Protein AF-A0A7K8WB66-F1 (afdb_monomer_lite)

pLDDT: mean 75.78, std 20.17, range [26.55, 97.12]

Secondary structure (DSSP, 8-state):
---HHHHHHHHHHHHH-TTT--S---S-----S--THHHHHHHHHHHHHHHSTT----------------TT-HHHHHTSPP--TTS---S---------S----PBPGGG--SHHHHHHHTTTB---SSGGGGTT-HHHHHHHHH---HHHHHHHHHHHHHHHHHHTTTT-SSHHHHHHHHHHHHHHHHHHHHHTS--HHHHHHHHHHGGG--S-TTHHHHHHHHTTPPP--HHHHIIIIIHHHHHHHHHS-HHHHHHHHHHHHHHHHHHHHHHHHHT-S----

Organism: NCBI:txid265632

Structure (mmCIF, N/CA/C/O backbone):
data_AF-A0A7K8WB66-F1
#
_entry.id   AF-A0A7K8WB66-F1
#
loop_
_atom_site.group_PDB
_atom_site.id
_atom_site.type_symbol
_atom_site.label_atom_id
_atom_site.label_alt_id
_atom_site.label_comp_id
_atom_site.label_asym_id
_atom_site.label_entity_id
_atom_site.label_seq_id
_atom_site.pdbx_PDB_ins_code
_atom_site.Cartn_x
_atom_site.Cartn_y
_atom_site.Cartn_z
_atom_site.occupancy
_atom_site.B_iso_or_equiv
_atom_site.auth_seq_id
_atom_site.auth_comp_id
_atom_site.auth_asym_id
_atom_site.auth_atom_id
_atom_site.pdbx_PDB_model_num
ATOM 1 N N . GLY A 1 1 ? -33.539 -6.730 -13.577 1.00 57.38 1 GLY A N 1
ATOM 2 C CA . GLY A 1 1 ? -32.195 -6.120 -13.655 1.00 57.38 1 GLY A CA 1
ATOM 3 C C . GLY A 1 1 ? -31.727 -5.761 -12.259 1.00 57.38 1 GLY A C 1
ATOM 4 O O . GLY A 1 1 ? -32.574 -5.415 -11.445 1.00 57.38 1 GLY A O 1
ATOM 5 N N . MET A 1 2 ? -30.429 -5.883 -11.958 1.00 63.56 2 MET A N 1
ATOM 6 C CA . MET A 1 2 ? -29.878 -5.511 -10.644 1.00 63.56 2 MET A CA 1
ATOM 7 C C . MET A 1 2 ? -30.143 -4.027 -10.341 1.00 63.56 2 MET A C 1
ATOM 9 O O . MET A 1 2 ? -29.882 -3.166 -11.179 1.00 63.56 2 MET A O 1
ATOM 13 N N . GLN A 1 3 ? -30.669 -3.731 -9.151 1.00 81.94 3 GLN A N 1
ATOM 14 C CA . GLN A 1 3 ? -30.944 -2.362 -8.716 1.00 81.94 3 GLN A CA 1
ATOM 15 C C . GLN A 1 3 ? -29.637 -1.658 -8.320 1.00 81.94 3 GLN A C 1
ATOM 17 O O . GLN A 1 3 ? -28.904 -2.137 -7.456 1.00 81.94 3 GLN A O 1
ATOM 22 N N . SER A 1 4 ? -29.352 -0.502 -8.923 1.00 77.88 4 SER A N 1
ATOM 23 C CA . SER A 1 4 ? -28.106 0.256 -8.715 1.00 77.88 4 SER A CA 1
ATOM 24 C C . SER A 1 4 ? -27.889 0.699 -7.263 1.00 77.88 4 SER A C 1
ATOM 26 O O . SER A 1 4 ? -26.775 0.633 -6.756 1.00 77.88 4 SER A O 1
ATOM 28 N N . HIS A 1 5 ? -28.954 1.100 -6.567 1.00 80.12 5 HIS A N 1
ATOM 29 C CA . HIS A 1 5 ? -28.889 1.496 -5.156 1.00 80.12 5 HIS A CA 1
ATOM 30 C C . HIS A 1 5 ? -28.566 0.316 -4.232 1.00 80.12 5 HIS A C 1
ATOM 32 O O . HIS A 1 5 ? -27.831 0.483 -3.264 1.00 80.12 5 HIS A O 1
ATOM 38 N N . LEU A 1 6 ? -29.052 -0.888 -4.556 1.00 84.06 6 LEU A N 1
ATOM 39 C CA . LEU A 1 6 ? -28.716 -2.097 -3.805 1.00 84.06 6 LEU A CA 1
ATOM 40 C C . LEU A 1 6 ? -27.248 -2.482 -4.017 1.00 84.06 6 LEU A C 1
ATOM 42 O O . LEU A 1 6 ? -26.561 -2.807 -3.059 1.00 84.06 6 LEU A O 1
ATOM 46 N N . GLN A 1 7 ? -26.741 -2.386 -5.250 1.00 82.44 7 GLN A N 1
ATOM 47 C CA . GLN A 1 7 ? -25.315 -2.594 -5.526 1.00 82.44 7 GLN A CA 1
ATOM 48 C C . GLN A 1 7 ? -24.436 -1.593 -4.769 1.00 82.44 7 GLN A C 1
ATOM 50 O O . GLN A 1 7 ? -23.397 -1.970 -4.235 1.00 82.44 7 GLN A O 1
ATOM 55 N N . ALA A 1 8 ? -24.866 -0.333 -4.687 1.00 78.38 8 ALA A N 1
ATOM 56 C CA . ALA A 1 8 ? -24.177 0.688 -3.912 1.00 78.38 8 ALA A CA 1
ATOM 57 C C . ALA A 1 8 ? -24.161 0.363 -2.416 1.00 78.38 8 ALA A C 1
ATOM 59 O O . ALA A 1 8 ? -23.118 0.438 -1.773 1.00 78.38 8 ALA A O 1
ATOM 60 N N . LEU A 1 9 ? -25.307 -0.038 -1.871 1.00 84.06 9 LEU A N 1
ATOM 61 C CA . LEU A 1 9 ? -25.422 -0.431 -0.475 1.00 84.06 9 LEU A CA 1
ATOM 62 C C . LEU A 1 9 ? -24.533 -1.643 -0.166 1.00 84.06 9 LEU A C 1
ATOM 64 O O . LEU A 1 9 ? -23.769 -1.615 0.790 1.00 84.06 9 LEU A O 1
ATOM 68 N N . LEU A 1 10 ? -24.559 -2.667 -1.021 1.00 85.31 10 LEU A N 1
ATOM 69 C CA . LEU A 1 10 ? -23.689 -3.835 -0.895 1.00 85.31 10 LEU A CA 1
ATOM 70 C C . LEU A 1 10 ? -22.207 -3.465 -1.011 1.00 85.31 10 LEU A C 1
ATOM 72 O O . LEU A 1 10 ? -21.389 -4.060 -0.320 1.00 85.31 10 LEU A O 1
ATOM 76 N N . SER A 1 11 ? -21.848 -2.475 -1.836 1.00 80.81 11 SER A N 1
ATOM 77 C CA . SER A 1 11 ? -20.461 -2.001 -1.926 1.00 80.81 11 SER A CA 1
ATOM 78 C C . SER A 1 11 ? -19.998 -1.306 -0.646 1.00 80.81 11 SER A C 1
ATOM 80 O O . SER A 1 11 ? -18.852 -1.491 -0.246 1.00 80.81 11 SER A O 1
ATOM 82 N N . LEU A 1 12 ? -20.900 -0.577 0.027 1.00 80.06 12 LEU A N 1
ATOM 83 C CA . LEU A 1 12 ? -20.634 -0.008 1.346 1.00 80.06 12 LEU A CA 1
ATOM 84 C C . LEU A 1 12 ? -20.484 -1.123 2.377 1.00 80.06 12 LEU A C 1
ATOM 86 O O . LEU A 1 12 ? -19.467 -1.165 3.052 1.00 80.06 12 LEU A O 1
ATOM 90 N N . TYR A 1 13 ? -21.422 -2.071 2.447 1.00 84.94 13 TYR A N 1
ATOM 91 C CA . TYR A 1 13 ? -21.314 -3.200 3.377 1.00 84.94 13 TYR A CA 1
ATOM 92 C C . TYR A 1 13 ? -20.043 -4.020 3.164 1.00 84.94 13 TYR A C 1
ATOM 94 O O . TYR A 1 13 ? -19.394 -4.376 4.138 1.00 84.94 13 TYR A O 1
ATOM 102 N N . LYS A 1 14 ? -19.626 -4.240 1.914 1.00 84.50 14 LYS A N 1
ATOM 103 C CA . LYS A 1 14 ? -18.376 -4.942 1.595 1.00 84.50 14 LYS A CA 1
ATOM 104 C C . LYS A 1 14 ? -17.125 -4.197 2.078 1.00 84.50 14 LYS A C 1
ATOM 106 O O . LYS A 1 14 ? -16.107 -4.830 2.305 1.00 84.50 14 LYS A O 1
ATOM 111 N N . LEU A 1 15 ? -17.189 -2.874 2.253 1.00 81.00 15 LEU A N 1
ATOM 112 C CA . LEU A 1 15 ? -16.101 -2.085 2.844 1.00 81.00 15 LEU A CA 1
ATOM 113 C C . LEU A 1 15 ? -15.971 -2.298 4.361 1.00 81.00 15 LEU A C 1
ATOM 115 O O . LEU A 1 15 ? -14.885 -2.145 4.915 1.00 81.00 15 LEU A O 1
ATOM 119 N N . PHE A 1 16 ? -17.079 -2.612 5.032 1.00 79.81 16 PHE A N 1
ATOM 120 C CA . PHE A 1 16 ? -17.110 -2.869 6.472 1.00 79.81 16 PHE A CA 1
ATOM 121 C C . PHE A 1 16 ? -16.865 -4.344 6.798 1.00 79.81 16 PHE A C 1
ATOM 123 O O . PHE A 1 16 ? -16.065 -4.633 7.677 1.00 79.81 16 PHE A O 1
ATOM 130 N N . CYS A 1 17 ? -17.519 -5.238 6.058 1.00 81.12 17 CYS A N 1
ATOM 131 C CA . CYS A 1 17 ? -17.542 -6.684 6.264 1.00 81.12 17 CYS A CA 1
ATOM 132 C C . CYS A 1 17 ? -17.352 -7.398 4.910 1.00 81.12 17 CYS A C 1
ATOM 134 O O . CYS A 1 17 ? -18.324 -7.900 4.323 1.00 81.12 17 CYS A O 1
ATOM 136 N N . PRO A 1 18 ? -16.140 -7.366 4.326 1.00 82.94 18 PRO A N 1
ATOM 137 C CA . PRO A 1 18 ? -15.868 -7.981 3.025 1.00 82.94 18 PRO A CA 1
ATOM 138 C C . PRO A 1 18 ? -16.164 -9.486 2.978 1.00 82.94 18 PRO A C 1
ATOM 140 O O . PRO A 1 18 ? -16.575 -9.988 1.930 1.00 82.94 18 PRO A O 1
ATOM 143 N N . GLU A 1 19 ? -16.008 -10.185 4.098 1.00 83.38 19 GLU A N 1
ATOM 144 C CA . GLU A 1 19 ? -16.255 -11.616 4.278 1.00 83.38 19 GLU A CA 1
ATOM 145 C C . GLU A 1 19 ? -17.732 -12.002 4.114 1.00 83.38 19 GLU A C 1
ATOM 147 O O . GLU A 1 19 ? -18.041 -13.065 3.574 1.00 83.38 19 GLU A O 1
ATOM 152 N N . LEU A 1 20 ? -18.660 -11.120 4.503 1.00 83.88 20 LEU A N 1
ATOM 153 C CA . LEU A 1 20 ? -20.102 -11.376 4.411 1.00 83.88 20 LEU A CA 1
ATOM 154 C C . LEU A 1 20 ? -20.666 -11.107 3.009 1.00 83.88 20 LEU A C 1
ATOM 156 O O . LEU A 1 20 ? -21.724 -11.627 2.646 1.00 83.88 20 LEU A O 1
ATOM 160 N N . VAL A 1 21 ? -19.972 -10.308 2.193 1.00 82.25 21 VAL A N 1
ATOM 161 C CA . VAL A 1 21 ? -20.413 -9.951 0.837 1.00 82.25 21 VAL A CA 1
ATOM 162 C C . VAL A 1 21 ? -19.595 -10.721 -0.200 1.00 82.25 21 VAL A C 1
ATOM 164 O O . VAL A 1 21 ? -18.703 -10.185 -0.863 1.00 82.25 21 VAL A O 1
ATOM 167 N N . THR A 1 22 ? -19.948 -11.991 -0.399 1.00 78.31 22 THR A N 1
ATOM 168 C CA . THR A 1 22 ? -19.276 -12.905 -1.347 1.00 78.31 22 THR A CA 1
ATOM 169 C C . THR A 1 22 ? -19.520 -12.557 -2.818 1.00 78.31 22 THR A C 1
ATOM 171 O O . THR A 1 22 ? -18.759 -12.956 -3.699 1.00 78.31 22 THR A O 1
ATOM 174 N N . ILE A 1 23 ? -20.552 -11.760 -3.108 1.00 79.44 23 ILE A N 1
ATOM 175 C CA . ILE A 1 23 ? -20.902 -11.358 -4.471 1.00 79.44 23 ILE A CA 1
ATOM 176 C C . ILE A 1 23 ? -19.796 -10.463 -5.056 1.00 79.44 23 ILE A C 1
ATOM 178 O O . ILE A 1 23 ? -19.300 -9.521 -4.421 1.00 79.44 23 ILE A O 1
ATOM 182 N N . THR A 1 24 ? -19.419 -10.729 -6.308 1.00 73.94 24 THR A N 1
ATOM 183 C CA . THR A 1 24 ? -18.527 -9.862 -7.084 1.00 73.94 24 THR A CA 1
ATOM 184 C C . THR A 1 24 ? -19.272 -8.596 -7.492 1.00 73.94 24 THR A C 1
ATOM 186 O O . THR A 1 24 ? -20.153 -8.625 -8.355 1.00 73.94 24 THR A O 1
ATOM 189 N N . LEU A 1 25 ? -18.929 -7.477 -6.859 1.00 75.75 25 LEU A N 1
ATOM 190 C CA . LEU A 1 25 ? -19.490 -6.166 -7.167 1.00 75.75 25 LEU A CA 1
ATOM 191 C C . LEU A 1 25 ? -18.594 -5.418 -8.164 1.00 75.75 25 LEU A C 1
ATOM 193 O O . LEU A 1 25 ? -17.373 -5.607 -8.159 1.00 75.75 25 LEU A O 1
ATOM 197 N N . PRO A 1 26 ? -19.166 -4.553 -9.018 1.00 68.12 26 PRO A N 1
ATOM 198 C CA . PRO A 1 26 ? -18.370 -3.696 -9.882 1.00 68.12 26 PRO A CA 1
ATOM 199 C C . PRO A 1 26 ? -17.489 -2.771 -9.031 1.00 68.12 26 PRO A C 1
ATOM 201 O O . PRO A 1 26 ? -17.996 -1.976 -8.246 1.00 68.12 26 PRO A O 1
ATOM 204 N N . ARG A 1 27 ? -16.167 -2.846 -9.231 1.00 61.66 27 ARG A N 1
ATOM 205 C CA . ARG A 1 27 ? -15.154 -2.098 -8.459 1.00 61.66 27 ARG A CA 1
ATOM 206 C C . ARG A 1 27 ? -15.162 -0.572 -8.685 1.00 61.66 27 ARG A C 1
ATOM 208 O O . ARG A 1 27 ? -14.376 0.131 -8.078 1.00 61.66 27 ARG A O 1
ATOM 215 N N . LYS A 1 28 ? -16.017 -0.037 -9.567 1.00 58.22 28 LYS A N 1
ATOM 216 C CA . LYS A 1 28 ? -16.156 1.415 -9.781 1.00 58.22 28 LYS A CA 1
ATOM 217 C C . LYS A 1 28 ? -17.380 1.931 -9.035 1.00 58.22 28 LYS A C 1
ATOM 219 O O . LYS A 1 28 ? -18.513 1.766 -9.502 1.00 58.22 28 LYS A O 1
ATOM 224 N N . THR A 1 29 ? -17.155 2.595 -7.906 1.00 55.34 29 THR A N 1
ATOM 225 C CA . THR A 1 29 ? -18.228 3.231 -7.143 1.00 55.34 29 THR A CA 1
ATOM 226 C C . THR A 1 29 ? -18.652 4.537 -7.828 1.00 55.34 29 THR A C 1
ATOM 228 O O . THR A 1 29 ? -18.071 5.609 -7.661 1.00 55.34 29 THR A O 1
ATOM 231 N N . LYS A 1 30 ? -19.707 4.494 -8.654 1.00 55.78 30 LYS A N 1
ATOM 232 C CA . LYS A 1 30 ? -20.427 5.741 -8.961 1.00 55.78 30 LYS A CA 1
ATOM 233 C C . LYS A 1 30 ? -21.049 6.233 -7.650 1.00 55.78 30 LYS A C 1
ATOM 235 O O . LYS A 1 30 ? -21.463 5.440 -6.815 1.00 55.78 30 LYS A O 1
ATOM 240 N N . THR A 1 31 ? -21.107 7.543 -7.437 1.00 56.00 31 THR A N 1
ATOM 241 C CA . THR A 1 31 ? -21.808 8.107 -6.274 1.00 56.00 31 THR A CA 1
ATOM 242 C C . THR A 1 31 ? -23.307 7.864 -6.444 1.00 56.00 31 THR A C 1
ATOM 244 O O . THR A 1 31 ? -23.997 8.621 -7.121 1.00 56.00 31 THR A O 1
ATOM 247 N N . TYR A 1 32 ? -23.798 6.751 -5.898 1.00 59.16 32 TYR A N 1
ATOM 248 C CA . TYR A 1 32 ? -25.195 6.333 -6.042 1.00 59.16 32 TYR A CA 1
ATOM 249 C C . TYR A 1 32 ? -26.110 7.008 -5.014 1.00 59.16 32 TYR A C 1
ATOM 251 O O . TYR A 1 32 ? -27.260 7.303 -5.324 1.00 59.16 32 TYR A O 1
ATOM 259 N N . PHE A 1 33 ? -25.593 7.324 -3.823 1.00 63.47 33 PHE A N 1
ATOM 260 C CA . PHE A 1 33 ? -26.322 8.075 -2.803 1.00 63.47 33 PHE A CA 1
ATOM 261 C C . PHE A 1 33 ? -25.964 9.559 -2.909 1.00 63.47 33 PHE A C 1
ATOM 263 O O . PHE A 1 33 ? -24.852 9.976 -2.581 1.00 63.47 33 PHE A O 1
ATOM 270 N N . LYS A 1 34 ? -26.895 10.373 -3.416 1.00 59.19 34 LYS A N 1
ATOM 271 C CA . LYS A 1 34 ? -26.767 11.834 -3.360 1.00 59.19 34 LYS A CA 1
ATOM 272 C C . LYS A 1 34 ? -27.014 12.280 -1.924 1.00 59.19 34 LYS A C 1
ATOM 274 O O . LYS A 1 34 ? -28.026 11.916 -1.335 1.00 59.19 34 LYS A O 1
ATOM 279 N N . ASN A 1 35 ? -26.099 13.078 -1.384 1.00 56.25 35 ASN A N 1
ATOM 280 C CA . ASN A 1 35 ? -26.196 13.584 -0.023 1.00 56.25 35 ASN A CA 1
ATOM 281 C C . ASN A 1 35 ? -27.412 14.531 0.081 1.00 56.25 35 ASN A C 1
ATOM 283 O O . ASN A 1 35 ? -27.386 15.634 -0.464 1.00 56.25 35 ASN A O 1
ATOM 287 N N . SER A 1 36 ? -28.497 14.104 0.735 1.00 52.38 36 SER A N 1
ATOM 288 C CA . SER A 1 36 ? -29.723 14.903 0.932 1.00 52.38 36 SER A CA 1
ATOM 289 C C . SER A 1 36 ? -29.589 15.939 2.056 1.00 52.38 36 SER A C 1
ATOM 291 O O . SER A 1 36 ? -30.582 16.496 2.522 1.00 52.38 36 SER A O 1
ATOM 293 N N . GLU A 1 37 ? -28.362 16.186 2.514 1.00 57.44 37 GLU A N 1
ATOM 294 C CA . GLU A 1 37 ? -28.047 16.997 3.687 1.00 57.44 37 GLU A CA 1
ATOM 295 C C . GLU A 1 37 ? -28.425 18.475 3.563 1.00 57.44 37 GLU A C 1
ATOM 297 O O . GLU A 1 37 ? -28.646 19.108 4.587 1.00 57.44 37 GLU A O 1
ATOM 302 N N . GLY A 1 38 ? -28.538 19.037 2.357 1.00 65.69 38 GLY A N 1
ATOM 303 C CA . GLY A 1 38 ? -28.833 20.466 2.164 1.00 65.69 38 GLY A CA 1
ATOM 304 C C . GLY A 1 38 ? -30.107 20.947 2.882 1.00 65.69 38 GLY A C 1
ATOM 305 O O . GLY A 1 38 ? -30.015 21.773 3.792 1.00 65.69 38 GLY A O 1
ATOM 306 N N . PRO A 1 39 ? -31.299 20.435 2.520 1.00 71.56 39 PRO A N 1
ATOM 307 C CA . PRO A 1 39 ? -32.554 20.871 3.132 1.00 71.56 39 PRO A CA 1
ATOM 308 C C . PRO A 1 39 ? -32.683 20.455 4.603 1.00 71.56 39 PRO A C 1
ATOM 310 O O . PRO A 1 39 ? -33.186 21.230 5.414 1.00 71.56 39 PRO A O 1
ATOM 313 N N . TRP A 1 40 ? -32.189 19.270 4.977 1.00 68.19 40 TRP A N 1
ATOM 314 C CA . TRP A 1 40 ? -32.286 18.776 6.353 1.00 68.19 40 TRP A CA 1
ATOM 315 C C . TRP A 1 40 ? -31.353 19.508 7.318 1.00 68.19 40 TRP A C 1
ATOM 317 O O . TRP A 1 40 ? -31.783 19.858 8.414 1.00 68.19 40 TRP A O 1
ATOM 327 N N . LYS A 1 41 ? -30.112 19.822 6.921 1.00 75.06 41 LYS A N 1
ATOM 328 C CA . LYS A 1 41 ? -29.209 20.632 7.755 1.00 75.06 41 LYS A CA 1
ATOM 329 C C . LYS A 1 41 ? -29.758 22.038 7.964 1.00 75.06 41 LYS A C 1
ATOM 331 O O . LYS A 1 41 ? -29.699 22.529 9.086 1.00 75.06 41 LYS A O 1
ATOM 336 N N . ALA A 1 42 ? -30.346 22.646 6.932 1.00 77.44 42 ALA A N 1
ATOM 337 C CA . ALA A 1 42 ? -31.000 23.949 7.046 1.00 77.44 42 ALA A CA 1
ATOM 338 C C . ALA A 1 42 ? -32.232 23.907 7.978 1.00 77.44 42 ALA A C 1
ATOM 340 O O . ALA A 1 42 ? -32.422 24.785 8.823 1.00 77.44 42 ALA A O 1
ATOM 341 N N . ALA A 1 43 ? -33.056 22.860 7.882 1.00 80.12 43 ALA A N 1
ATOM 342 C CA . ALA A 1 43 ? -34.186 22.658 8.790 1.00 80.12 43 ALA A CA 1
ATOM 343 C C . ALA A 1 43 ? -33.724 22.448 10.246 1.00 80.12 43 ALA A C 1
ATOM 345 O O . ALA A 1 43 ? -34.260 23.047 11.173 1.00 80.12 43 ALA A O 1
ATOM 346 N N . ILE A 1 44 ? -32.672 21.660 10.469 1.00 80.44 44 ILE A N 1
ATOM 347 C CA . ILE A 1 44 ? -32.129 21.422 11.812 1.00 80.44 44 ILE A CA 1
ATOM 348 C C . ILE A 1 44 ? -31.472 22.688 12.380 1.00 80.44 44 ILE A C 1
ATOM 350 O O . ILE A 1 44 ? -31.653 22.989 13.560 1.00 80.44 44 ILE A O 1
ATOM 354 N N . SER A 1 45 ? -30.746 23.466 11.568 1.00 78.56 45 SER A N 1
ATOM 355 C CA . SER A 1 45 ? -30.125 24.716 12.022 1.00 78.56 45 SER A CA 1
ATOM 356 C C . SER A 1 45 ? -31.167 25.768 12.397 1.00 78.56 45 SER A C 1
ATOM 358 O O . SER A 1 45 ? -30.999 26.455 13.400 1.00 78.56 45 SER A O 1
ATOM 360 N N . THR A 1 46 ? -32.262 25.864 11.637 1.00 81.25 46 THR A N 1
ATOM 361 C CA . THR A 1 46 ? -33.376 26.779 11.947 1.00 81.25 46 THR A CA 1
ATOM 362 C C . THR A 1 46 ? -34.110 26.370 13.225 1.00 81.25 46 THR A C 1
ATOM 364 O O . THR A 1 46 ? -34.405 27.227 14.056 1.00 81.25 46 THR A O 1
ATOM 367 N N . VAL A 1 47 ? -34.329 25.070 13.452 1.00 83.31 47 VAL A N 1
ATOM 368 C CA . VAL A 1 47 ? -34.884 24.559 14.719 1.00 83.31 47 VAL A CA 1
ATOM 369 C C . VAL A 1 47 ? -33.938 24.829 15.893 1.00 83.31 47 VAL A C 1
ATOM 371 O O . VAL A 1 47 ? -34.381 25.286 16.945 1.00 83.31 47 VAL A O 1
ATOM 374 N N . ARG A 1 48 ? -32.626 24.618 15.717 1.00 82.38 48 ARG A N 1
ATOM 375 C CA . ARG A 1 48 ? -31.619 24.902 16.752 1.00 82.38 48 ARG A CA 1
ATOM 376 C C . ARG A 1 48 ? -31.589 26.389 17.117 1.00 82.38 48 ARG A C 1
ATOM 378 O O . ARG A 1 48 ? -31.615 26.709 18.299 1.00 82.38 48 ARG A O 1
ATOM 385 N N . GLN A 1 49 ? -31.613 27.280 16.124 1.00 79.25 49 GLN A N 1
ATOM 386 C CA . GLN A 1 49 ? -31.691 28.731 16.339 1.00 79.25 49 GLN A CA 1
ATOM 387 C C . GLN A 1 49 ? -32.976 29.145 17.063 1.00 79.25 49 GLN A C 1
ATOM 389 O O . GLN A 1 49 ? -32.937 30.016 17.927 1.00 79.25 49 GLN A O 1
ATOM 394 N N . ARG A 1 50 ? -34.109 28.504 16.752 1.00 78.69 50 ARG A N 1
ATOM 395 C CA . ARG A 1 50 ? -35.392 28.779 17.410 1.00 78.69 50 ARG A CA 1
ATOM 396 C C . ARG A 1 50 ? -35.413 28.348 18.880 1.00 78.69 50 ARG A C 1
ATOM 398 O O . ARG A 1 50 ? -36.056 29.008 19.688 1.00 78.69 50 ARG A O 1
ATOM 405 N N . ASN A 1 51 ? -34.717 27.264 19.218 1.00 77.62 51 ASN A N 1
ATOM 406 C CA . ASN A 1 51 ? -34.701 26.706 20.572 1.00 77.62 51 ASN A CA 1
ATOM 407 C C . ASN A 1 51 ? -33.635 27.342 21.486 1.00 77.62 51 ASN A C 1
ATOM 409 O O . ASN A 1 51 ? -33.781 27.294 22.702 1.00 77.62 51 ASN A O 1
ATOM 413 N N . GLN A 1 52 ? -32.583 27.956 20.931 1.00 72.31 52 GLN A N 1
ATOM 414 C CA . GLN A 1 52 ? -31.484 28.586 21.684 1.00 72.31 52 GLN A CA 1
ATOM 415 C C . GLN A 1 52 ? -31.714 30.088 21.956 1.00 72.31 52 GLN A C 1
ATOM 417 O O . GLN A 1 52 ? -30.805 30.889 21.765 1.00 72.31 52 GLN A O 1
ATOM 422 N N . GLY A 1 53 ? -32.927 30.485 22.361 1.00 49.56 53 GLY A N 1
ATOM 423 C CA . GLY A 1 53 ? -33.345 31.890 22.514 1.00 49.56 53 GLY A CA 1
ATOM 424 C C . GLY A 1 53 ? -32.265 32.852 23.049 1.00 49.56 53 GLY A C 1
ATOM 425 O O . GLY A 1 53 ? -31.596 32.550 24.031 1.00 49.56 53 GLY A O 1
ATOM 426 N N . SER A 1 54 ? -32.115 33.995 22.362 1.00 54.75 54 SER A N 1
ATOM 427 C CA . SER A 1 54 ? -31.282 35.179 22.664 1.00 54.75 54 SER A CA 1
ATOM 428 C C . SER A 1 54 ? -30.396 35.103 23.921 1.00 54.75 54 SER A C 1
ATOM 430 O O . SER A 1 54 ? -30.672 35.758 24.925 1.00 54.75 54 SER A O 1
ATOM 432 N N . SER A 1 55 ? -29.303 34.346 23.847 1.00 44.09 55 SER A N 1
ATOM 433 C CA . SER A 1 55 ? -28.213 34.366 24.826 1.00 44.09 55 SER A CA 1
ATOM 434 C C . SER A 1 55 ? -26.907 34.697 24.097 1.00 44.09 55 SER A C 1
ATOM 436 O O . SER A 1 55 ? -26.550 33.990 23.151 1.00 44.09 55 SER A O 1
ATOM 438 N N . PRO A 1 56 ? -26.180 35.764 24.481 1.00 45.94 56 PRO A N 1
ATOM 439 C CA . PRO A 1 56 ? -24.911 36.129 23.875 1.00 45.94 56 PRO A CA 1
ATOM 440 C C . PRO A 1 56 ? -23.778 35.354 24.557 1.00 45.94 56 PRO A C 1
ATOM 442 O O . PRO A 1 56 ? -22.888 35.926 25.172 1.00 45.94 56 PRO A O 1
ATOM 445 N N . LEU A 1 57 ? -23.809 34.030 24.456 1.00 41.44 57 LEU A N 1
ATOM 446 C CA . LEU A 1 57 ? -22.639 33.194 24.689 1.00 41.44 57 LEU A CA 1
ATOM 447 C C . LEU A 1 57 ? -22.462 32.368 23.431 1.00 41.44 57 LEU A C 1
ATOM 449 O O . LEU A 1 57 ? -22.941 31.245 23.302 1.00 41.44 57 LEU A O 1
ATOM 453 N N . ALA A 1 58 ? -21.780 32.989 22.471 1.00 42.25 58 ALA A N 1
ATOM 454 C CA . ALA A 1 58 ? -21.148 32.290 21.376 1.00 42.25 58 ALA A CA 1
ATOM 455 C C . ALA A 1 58 ? -20.083 31.352 21.965 1.00 42.25 58 ALA A C 1
ATOM 457 O O . ALA A 1 58 ? -18.887 31.623 21.915 1.00 42.25 58 ALA A O 1
ATOM 458 N N . GLN A 1 59 ? -20.519 30.223 22.526 1.00 37.75 59 GLN A N 1
ATOM 459 C CA . GLN A 1 59 ? -19.732 29.013 22.442 1.00 37.75 59 GLN A CA 1
ATOM 460 C C . GLN A 1 59 ? -19.642 28.730 20.952 1.00 37.75 59 GLN A C 1
ATOM 462 O O . GLN A 1 59 ? -20.570 28.213 20.328 1.00 37.75 59 GLN A O 1
ATOM 467 N N . ALA A 1 60 ? -18.516 29.136 20.375 1.00 35.00 60 ALA A N 1
ATOM 468 C CA . ALA A 1 60 ? -17.975 28.499 19.199 1.00 35.00 60 ALA A CA 1
ATOM 469 C C . ALA A 1 60 ? -17.772 27.022 19.562 1.00 35.00 60 ALA A C 1
ATOM 471 O O . ALA A 1 60 ? -16.670 26.577 19.869 1.00 35.00 60 ALA A O 1
ATOM 472 N N . ALA A 1 61 ? -18.870 26.262 19.576 1.00 31.50 61 ALA A N 1
ATOM 473 C CA . ALA A 1 61 ? -18.816 24.843 19.339 1.00 31.50 61 ALA A CA 1
ATOM 474 C C . ALA A 1 61 ? -18.033 24.736 18.040 1.00 31.50 61 ALA A C 1
ATOM 476 O O . ALA A 1 61 ? -18.463 25.281 17.019 1.00 31.50 61 ALA A O 1
ATOM 477 N N . PHE A 1 62 ? -16.842 24.151 18.135 1.00 32.19 62 PHE A N 1
ATOM 478 C CA . PHE A 1 62 ? -15.988 23.777 17.024 1.00 32.19 62 PHE A CA 1
ATOM 479 C C . PHE A 1 62 ? -16.809 22.889 16.080 1.00 32.19 62 PHE A C 1
ATOM 481 O O . PHE A 1 62 ? -16.752 21.664 16.102 1.00 32.19 62 PHE A O 1
ATOM 488 N N . LEU A 1 63 ? -17.642 23.518 15.257 1.00 33.09 63 LEU A N 1
ATOM 489 C CA . LEU A 1 63 ? -18.212 22.926 14.075 1.00 33.09 63 LEU A CA 1
ATOM 490 C C . LEU A 1 63 ? -17.055 22.923 13.098 1.00 33.09 63 LEU A C 1
ATOM 492 O O . LEU A 1 63 ? -16.756 23.940 12.467 1.00 33.09 63 LEU A O 1
ATOM 496 N N . GLY A 1 64 ? -16.374 21.776 13.047 1.00 31.06 64 GLY A N 1
ATOM 497 C CA . GLY A 1 64 ? -15.474 21.438 11.962 1.00 31.06 64 GLY A CA 1
ATOM 498 C C . GLY A 1 64 ? -16.105 21.931 10.670 1.00 31.06 64 GLY A C 1
ATOM 499 O O . GLY A 1 64 ? -17.258 21.626 10.357 1.00 31.06 64 GLY A O 1
ATOM 500 N N . THR A 1 65 ? -15.377 22.804 9.993 1.00 27.36 65 THR A N 1
ATOM 501 C CA . THR A 1 65 ? -15.794 23.451 8.765 1.00 27.36 65 THR A CA 1
ATOM 502 C C . THR A 1 65 ? -16.098 22.372 7.732 1.00 27.36 65 THR A C 1
ATOM 504 O O . THR A 1 65 ? -15.223 21.916 7.001 1.00 27.36 65 THR A O 1
ATOM 507 N N . THR A 1 66 ? -17.359 21.958 7.612 1.00 36.81 66 THR A N 1
ATOM 508 C CA . THR A 1 66 ? -17.815 21.259 6.412 1.00 36.81 66 THR A CA 1
ATOM 509 C C . THR A 1 66 ? -17.936 22.306 5.315 1.00 36.81 66 THR A C 1
ATOM 511 O O . THR A 1 66 ? -19.029 22.739 4.951 1.00 36.81 66 THR A O 1
ATOM 514 N N . GLN A 1 67 ? -16.781 22.756 4.813 1.00 26.55 67 GLN A N 1
ATOM 515 C CA . GLN A 1 67 ? -16.695 23.287 3.462 1.00 26.55 67 GLN A CA 1
ATOM 516 C C . GLN A 1 67 ? -17.302 22.244 2.514 1.00 26.55 67 GLN A C 1
ATOM 518 O O . GLN A 1 67 ? -17.161 21.044 2.771 1.00 26.55 67 GLN A O 1
ATOM 523 N N . PRO A 1 68 ? -17.955 22.670 1.420 1.00 27.81 68 PRO A N 1
ATOM 524 C CA . PRO A 1 68 ? -18.444 21.749 0.406 1.00 27.81 68 PRO A CA 1
ATOM 525 C C . PRO A 1 68 ? -17.247 20.934 -0.086 1.00 27.81 68 PRO A C 1
ATOM 527 O O . PRO A 1 68 ? -16.359 21.466 -0.754 1.00 27.81 68 PRO A O 1
ATOM 530 N N . GLN A 1 69 ? -17.169 19.668 0.329 1.00 34.31 69 GLN A N 1
ATOM 531 C CA . GLN A 1 69 ? -16.046 18.808 -0.007 1.00 34.31 69 GLN A CA 1
ATOM 532 C C . GLN A 1 69 ? -16.085 18.588 -1.515 1.00 34.31 69 GLN A C 1
ATOM 534 O O . GLN A 1 69 ? -16.931 17.870 -2.052 1.00 34.31 69 GLN A O 1
ATOM 539 N N . SER A 1 70 ? -15.177 19.267 -2.215 1.00 33.19 70 SER A N 1
ATOM 540 C CA . SER A 1 70 ? -14.870 18.939 -3.593 1.00 33.19 70 SER A CA 1
ATOM 541 C C . SER A 1 70 ? -14.424 17.478 -3.627 1.00 33.19 70 SER A C 1
ATOM 543 O O . SER A 1 70 ? -13.825 16.963 -2.682 1.00 33.19 70 SER A O 1
ATOM 545 N N . ARG A 1 71 ? -14.699 16.794 -4.737 1.00 43.56 71 ARG A N 1
ATOM 546 C CA . ARG A 1 71 ? -14.331 15.386 -4.971 1.00 43.56 71 ARG A CA 1
ATOM 547 C C . ARG A 1 71 ? -12.827 15.077 -4.793 1.00 43.56 71 ARG A C 1
ATOM 549 O O . ARG A 1 71 ? -12.467 13.912 -4.863 1.00 43.56 71 ARG A O 1
ATOM 556 N N . LYS A 1 72 ? -11.998 16.099 -4.546 1.00 42.47 72 LYS A N 1
ATOM 557 C CA . LYS A 1 72 ? -10.532 16.123 -4.522 1.00 42.47 72 LYS A CA 1
ATOM 558 C C . LYS A 1 72 ? -9.889 15.895 -3.136 1.00 42.47 72 LYS A C 1
ATOM 560 O O . LYS A 1 72 ? -8.717 16.172 -2.980 1.00 42.47 72 LYS A O 1
ATOM 565 N N . ARG A 1 73 ? -10.631 15.486 -2.094 1.00 51.75 73 ARG A N 1
ATOM 566 C CA . ARG A 1 73 ? -10.073 15.224 -0.736 1.00 51.75 73 ARG A CA 1
ATOM 567 C C . ARG A 1 73 ? -10.519 13.884 -0.140 1.00 51.75 73 ARG A C 1
ATOM 569 O O . ARG A 1 73 ? -10.779 13.792 1.057 1.00 51.75 73 ARG A O 1
ATOM 576 N N . LYS A 1 74 ? -10.716 12.855 -0.966 1.00 58.91 74 LYS A N 1
ATOM 577 C CA . LYS A 1 74 ? -11.364 11.616 -0.507 1.00 58.91 74 LYS A CA 1
ATOM 578 C C . LYS A 1 74 ? -10.495 10.773 0.434 1.00 58.91 74 LYS A C 1
ATOM 580 O O . LYS A 1 74 ? -11.002 10.356 1.467 1.00 58.91 74 LYS A O 1
ATOM 585 N N . TRP A 1 75 ? -9.218 10.549 0.124 1.00 60.47 75 TRP A N 1
ATOM 586 C CA . TRP A 1 75 ? -8.375 9.629 0.906 1.00 60.47 75 TRP A CA 1
ATOM 587 C C . TRP A 1 75 ? -7.762 10.286 2.150 1.00 60.47 75 TRP A C 1
ATOM 589 O O . TRP A 1 75 ? -7.765 9.669 3.205 1.00 60.47 75 TRP A O 1
ATOM 599 N N . ASN A 1 76 ? -7.340 11.557 2.084 1.00 56.91 76 ASN A N 1
ATOM 600 C CA . ASN A 1 76 ? -6.850 12.296 3.259 1.00 56.91 76 ASN A CA 1
ATOM 601 C C . ASN A 1 76 ? -7.873 12.296 4.410 1.00 56.91 76 ASN A C 1
ATOM 603 O O . ASN A 1 76 ? -7.503 12.231 5.577 1.00 56.91 76 ASN A O 1
ATOM 607 N N . ALA A 1 77 ? -9.168 12.331 4.075 1.00 60.19 77 ALA A N 1
ATOM 608 C CA . ALA A 1 77 ? -10.239 12.188 5.053 1.00 60.19 77 ALA A CA 1
ATOM 609 C C . ALA A 1 77 ? -10.351 10.756 5.605 1.00 60.19 77 ALA A C 1
ATOM 611 O O . ALA A 1 77 ? -10.666 10.615 6.774 1.00 60.19 77 ALA A O 1
ATOM 612 N N . GLN A 1 78 ? -10.075 9.733 4.787 1.00 66.44 78 GLN A N 1
ATOM 613 C CA . GLN A 1 78 ? -10.110 8.308 5.154 1.00 66.44 78 GLN A CA 1
ATOM 614 C C . GLN A 1 78 ? -8.854 7.811 5.888 1.00 66.44 78 GLN A C 1
ATOM 616 O O . GLN A 1 78 ? -8.866 6.715 6.443 1.00 66.44 78 GLN A O 1
ATOM 621 N N . LEU A 1 79 ? -7.768 8.590 5.864 1.00 69.81 79 LEU A N 1
ATOM 622 C CA . LEU A 1 79 ? -6.551 8.344 6.640 1.00 69.81 79 LEU A CA 1
ATOM 623 C C . LEU A 1 79 ? -6.586 8.965 8.039 1.00 69.81 79 LEU A C 1
ATOM 625 O O . LEU A 1 79 ? -5.700 8.696 8.851 1.00 69.81 79 LEU A O 1
ATOM 629 N N . ALA A 1 80 ? -7.570 9.817 8.315 1.00 70.50 80 ALA A N 1
ATOM 630 C CA . ALA A 1 80 ? -7.786 10.363 9.641 1.00 70.50 80 ALA A CA 1
ATOM 631 C C . ALA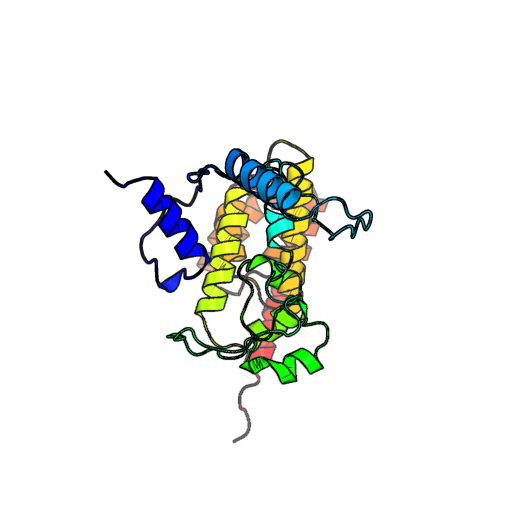 A 1 80 ? -8.660 9.399 10.444 1.00 70.50 80 ALA A C 1
ATOM 633 O O . ALA A 1 80 ? -9.637 8.862 9.924 1.00 70.50 80 ALA A O 1
ATOM 634 N N . VAL A 1 81 ? -8.334 9.199 11.721 1.00 64.44 81 VAL A N 1
ATOM 635 C CA . VAL A 1 81 ? -9.231 8.466 12.618 1.00 64.44 81 VAL A CA 1
ATOM 636 C C . VAL A 1 81 ? -10.524 9.288 12.750 1.00 64.44 81 VAL A C 1
ATOM 638 O O . VAL A 1 81 ? -10.451 10.475 13.093 1.00 64.44 81 VAL A O 1
ATOM 641 N N . PRO A 1 82 ? -11.700 8.726 12.423 1.00 60.16 82 PRO A N 1
ATOM 642 C CA . PRO A 1 82 ? -12.953 9.462 12.500 1.00 60.16 82 PRO A CA 1
ATOM 643 C C . PRO A 1 82 ? -13.265 9.829 13.950 1.00 60.16 82 PRO A C 1
ATOM 645 O O . PRO A 1 82 ? -13.358 8.957 14.796 1.00 60.16 82 PRO A O 1
ATOM 648 N N . VAL A 1 83 ? -13.489 11.114 14.231 1.00 54.44 83 VAL A N 1
ATOM 649 C CA . VAL A 1 83 ? -13.871 11.558 15.579 1.00 54.44 83 VAL A CA 1
ATOM 650 C C . VAL A 1 83 ? -15.248 10.997 15.925 1.00 54.44 83 VAL A C 1
ATOM 652 O O . VAL A 1 83 ? -16.250 11.404 15.329 1.00 54.44 83 VAL A O 1
ATOM 655 N N . SER A 1 84 ? -15.306 10.075 16.887 1.00 47.41 84 SER A N 1
ATOM 656 C CA . SER A 1 84 ? -16.574 9.581 17.411 1.00 47.41 84 SER A CA 1
ATOM 657 C C . SER A 1 84 ? -17.303 10.719 18.128 1.00 47.41 84 SER A C 1
ATOM 659 O O . SER A 1 84 ? -16.809 11.295 19.094 1.00 47.41 84 SER A O 1
ATOM 661 N N . SER A 1 85 ? -18.506 11.072 17.670 1.00 42.31 85 SER A N 1
ATOM 662 C CA . SER A 1 85 ? -19.330 12.121 18.289 1.00 42.31 85 SER A CA 1
ATOM 663 C C . SER A 1 85 ? -19.957 11.701 19.628 1.00 42.31 85 SER A C 1
ATOM 665 O O . SER A 1 85 ? -20.825 12.406 20.139 1.00 42.31 85 SER A O 1
ATOM 667 N N . ALA A 1 86 ? -19.560 10.555 20.184 1.00 39.25 86 ALA A N 1
ATOM 668 C CA . ALA A 1 86 ? -20.143 9.987 21.395 1.00 39.25 86 ALA A CA 1
ATOM 669 C C . ALA A 1 86 ? -19.544 10.537 22.704 1.00 39.25 86 ALA A C 1
ATOM 671 O O . ALA A 1 86 ? -20.120 10.314 23.761 1.00 39.25 86 ALA A O 1
ATOM 672 N N . SER A 1 87 ? -18.428 11.272 22.676 1.00 32.56 87 SER A N 1
ATOM 673 C CA . SER A 1 87 ? -17.665 11.557 23.902 1.00 32.56 87 SER A CA 1
ATOM 674 C C . SER A 1 87 ? -17.971 12.883 24.616 1.00 32.56 87 SER A C 1
ATOM 676 O O . SER A 1 87 ? -17.173 13.283 25.452 1.00 32.56 87 SER A O 1
ATOM 678 N N . ASN A 1 88 ? -19.080 13.577 24.328 1.00 32.59 88 ASN A N 1
ATOM 679 C CA . ASN A 1 88 ? -19.421 14.841 25.013 1.00 32.59 88 ASN A CA 1
ATOM 680 C C . ASN A 1 88 ? -20.848 14.857 25.593 1.00 32.59 88 ASN A C 1
ATOM 682 O O . ASN A 1 88 ? -21.552 15.862 25.492 1.00 32.59 88 ASN A O 1
ATOM 686 N N . LEU A 1 89 ? -21.295 13.750 26.183 1.00 35.03 89 LEU A N 1
ATOM 687 C CA . LEU A 1 89 ? -22.449 13.753 27.084 1.00 35.03 89 LEU A CA 1
ATOM 688 C C . LEU A 1 89 ? -21.938 13.468 28.495 1.00 35.03 89 LEU A C 1
ATOM 690 O O . LEU A 1 89 ? -21.990 12.337 28.966 1.00 35.03 89 LEU A O 1
ATOM 694 N N . GLU A 1 90 ? -21.400 14.501 29.145 1.00 35.03 90 GLU A N 1
ATOM 695 C CA . GLU A 1 90 ? -21.292 14.480 30.601 1.00 35.03 90 GLU A CA 1
ATOM 696 C C . GLU A 1 90 ? -22.705 14.431 31.201 1.00 35.03 90 GLU A C 1
ATOM 698 O O . GLU A 1 90 ? -23.601 15.175 30.797 1.00 35.03 90 GLU A O 1
ATOM 703 N N . GLU A 1 91 ? -22.860 13.467 32.109 1.00 42.03 91 GLU A N 1
ATOM 704 C CA . GLU A 1 91 ? -23.914 13.225 33.094 1.00 42.03 91 GLU A CA 1
ATOM 705 C C . GLU A 1 91 ? -25.085 14.220 33.138 1.00 42.03 91 GLU A C 1
ATOM 707 O O . GLU A 1 91 ? -24.958 15.308 33.690 1.00 42.03 91 GLU A O 1
ATOM 712 N N . ASP A 1 92 ? -26.273 13.781 32.705 1.00 32.69 92 ASP A N 1
ATOM 713 C CA . ASP A 1 92 ? -27.472 13.848 33.552 1.00 32.69 92 ASP A CA 1
ATOM 714 C C . ASP A 1 92 ? -28.621 12.993 32.969 1.00 32.69 92 ASP A C 1
ATOM 716 O O . ASP A 1 92 ? -28.921 13.053 31.777 1.00 32.69 92 ASP A O 1
ATOM 720 N N . ARG A 1 93 ? -29.346 12.309 33.867 1.00 33.16 93 ARG A N 1
ATOM 721 C CA . ARG A 1 93 ? -30.662 11.638 33.705 1.00 33.16 93 ARG A CA 1
ATOM 722 C C . ARG A 1 93 ? -30.707 10.162 33.302 1.00 33.16 93 ARG A C 1
ATOM 724 O O . ARG A 1 93 ? -30.987 9.768 32.178 1.00 33.16 93 ARG A O 1
ATOM 731 N N . ALA A 1 94 ? -30.612 9.354 34.353 1.00 35.00 94 ALA A N 1
ATOM 732 C CA . ALA A 1 94 ? -31.601 8.361 34.773 1.00 35.00 94 ALA A CA 1
ATOM 733 C C . ALA A 1 94 ? -32.724 7.936 33.787 1.00 35.00 94 ALA A C 1
ATOM 735 O O . ALA A 1 94 ? -33.631 8.705 33.475 1.00 35.00 94 ALA A O 1
ATOM 736 N N . LYS A 1 95 ? -32.766 6.607 33.605 1.00 39.06 95 LYS A N 1
ATOM 737 C CA . LYS A 1 95 ? -33.934 5.712 33.468 1.00 39.06 95 LYS A CA 1
ATOM 738 C C . LYS A 1 95 ? -34.608 5.554 32.095 1.00 39.06 95 LYS A C 1
ATOM 740 O O . LYS A 1 95 ? -35.323 6.420 31.608 1.00 39.06 95 LYS A O 1
ATOM 745 N N . ASN A 1 96 ? -34.565 4.283 31.681 1.00 32.59 96 ASN A N 1
ATOM 746 C CA . ASN A 1 96 ? -35.544 3.531 30.893 1.00 32.59 96 ASN A CA 1
ATOM 747 C C . ASN A 1 96 ? -35.534 3.737 29.373 1.00 32.59 96 ASN A C 1
ATOM 749 O O . ASN A 1 96 ? -36.415 4.380 28.812 1.00 32.59 96 ASN A O 1
ATOM 753 N N . CYS A 1 97 ? -34.647 3.009 28.698 1.00 31.58 97 CYS A N 1
ATOM 754 C CA . CYS A 1 97 ? -35.015 2.326 27.463 1.00 31.58 97 CYS A CA 1
ATOM 755 C C . CYS A 1 97 ? -34.332 0.955 27.453 1.00 31.58 97 CYS A C 1
ATOM 757 O O . CYS A 1 97 ? -33.199 0.822 27.903 1.00 31.58 97 CYS A O 1
ATOM 759 N N . VAL A 1 98 ? -35.071 -0.070 27.045 1.00 34.72 98 VAL A N 1
ATOM 760 C CA . VAL A 1 98 ? -34.636 -1.468 27.013 1.00 34.72 98 VAL A CA 1
ATOM 761 C C . VAL A 1 98 ? -33.525 -1.603 25.975 1.00 34.72 98 VAL A C 1
ATOM 763 O O . VAL A 1 98 ? -33.802 -1.575 24.778 1.00 34.72 98 VAL A O 1
ATOM 766 N N . ASP A 1 99 ? -32.282 -1.716 26.438 1.00 35.66 99 ASP A N 1
ATOM 767 C CA . ASP A 1 99 ? -31.124 -1.932 25.577 1.00 35.66 99 ASP A CA 1
ATOM 768 C C . ASP A 1 99 ? -31.024 -3.423 25.235 1.00 35.66 99 ASP A C 1
ATOM 770 O O . ASP A 1 99 ? -30.801 -4.272 26.100 1.00 35.66 99 ASP A O 1
ATOM 774 N N . LEU A 1 100 ? -31.268 -3.750 23.966 1.00 37.69 100 LEU A N 1
ATOM 775 C CA . LEU A 1 100 ? -31.231 -5.113 23.422 1.00 37.69 100 LEU A CA 1
ATOM 776 C C . LEU A 1 100 ? -29.886 -5.451 22.762 1.00 37.69 100 LEU A C 1
ATOM 778 O O . LEU A 1 100 ? -29.769 -6.473 22.092 1.00 37.69 100 LEU A O 1
ATOM 782 N N . PHE A 1 101 ? -28.861 -4.632 22.985 1.00 39.44 101 PHE A N 1
ATOM 783 C CA . PHE A 1 101 ? -27.491 -4.932 22.598 1.00 39.44 101 PHE A CA 1
ATOM 784 C C . PHE A 1 101 ? -26.593 -4.591 23.777 1.00 39.44 101 PHE A C 1
ATOM 786 O O . PHE A 1 101 ? -26.526 -3.452 24.218 1.00 39.44 101 PHE A O 1
ATOM 793 N N . SER A 1 102 ? -25.957 -5.618 24.325 1.00 35.25 102 SER A N 1
ATOM 794 C CA . SER A 1 102 ? -24.922 -5.525 25.347 1.00 35.25 102 SER A CA 1
ATOM 795 C C . SER A 1 102 ? -23.937 -4.403 25.019 1.00 35.25 102 SER A C 1
ATOM 797 O O . SER A 1 102 ? -23.150 -4.527 24.079 1.00 35.25 102 SER A O 1
ATOM 799 N N . THR A 1 103 ? -23.978 -3.322 25.795 1.00 42.81 103 THR A N 1
ATOM 800 C CA . THR A 1 103 ? -22.956 -2.278 25.814 1.00 42.81 103 THR A CA 1
ATOM 801 C C . THR A 1 103 ? -21.685 -2.871 26.413 1.00 42.81 103 THR A C 1
ATOM 803 O O . THR A 1 103 ? -21.413 -2.723 27.603 1.00 42.81 103 THR A O 1
ATOM 806 N N . ASN A 1 104 ? -20.925 -3.604 25.604 1.00 54.06 104 ASN A N 1
ATOM 807 C CA . ASN A 1 104 ? -19.516 -3.802 25.897 1.00 54.06 104 ASN A CA 1
ATOM 808 C C . ASN A 1 104 ? -18.872 -2.424 25.766 1.00 54.06 104 ASN A C 1
ATOM 810 O O . ASN A 1 104 ? -18.981 -1.790 24.719 1.00 54.06 104 ASN A O 1
ATOM 814 N N . GLU A 1 105 ? -18.278 -1.926 26.845 1.00 67.69 105 GLU A N 1
ATOM 815 C CA . GLU A 1 105 ? -17.554 -0.659 26.837 1.00 67.69 105 GLU A CA 1
ATOM 816 C C . GLU A 1 105 ? -16.391 -0.777 25.841 1.00 67.69 105 GLU A C 1
ATOM 818 O O . GLU A 1 105 ? -15.395 -1.451 26.104 1.00 67.69 105 GLU A O 1
ATOM 823 N N . THR A 1 106 ? -16.555 -0.198 24.652 1.00 77.50 106 THR A N 1
ATOM 824 C CA . THR A 1 106 ? -15.519 -0.124 23.618 1.00 77.50 106 THR A CA 1
ATOM 825 C C . THR A 1 106 ? -14.668 1.119 23.848 1.00 77.50 106 THR A C 1
ATOM 827 O O . THR A 1 106 ? -15.208 2.216 24.017 1.00 77.50 106 THR A O 1
ATOM 830 N N . PHE A 1 107 ? -13.346 0.977 23.816 1.00 78.94 107 PHE A N 1
ATOM 831 C CA . PHE A 1 107 ? -12.420 2.094 23.959 1.00 78.94 107 PHE A CA 1
ATOM 832 C C . PHE A 1 107 ? -12.297 2.860 22.628 1.00 78.94 107 PHE A C 1
ATOM 834 O O . PHE A 1 107 ? -11.961 2.253 21.606 1.00 78.94 107 PHE A O 1
ATOM 841 N N . PRO A 1 108 ? -12.539 4.183 22.603 1.00 81.06 108 PRO A N 1
ATOM 842 C CA . PRO A 1 108 ? -12.472 4.966 21.375 1.00 81.06 108 PRO A CA 1
ATOM 843 C C . PRO A 1 108 ? -11.029 5.090 20.872 1.00 81.06 108 PRO A C 1
ATOM 845 O O . PRO A 1 108 ? -10.126 5.528 21.588 1.00 81.06 108 PRO A O 1
ATOM 848 N N . VAL A 1 109 ? -10.821 4.761 19.597 1.00 83.44 109 VAL A N 1
ATOM 849 C CA . VAL A 1 109 ? -9.501 4.760 18.943 1.00 83.44 109 VAL A CA 1
ATOM 850 C C . VAL A 1 109 ? -8.833 6.138 18.978 1.00 83.44 109 VAL A C 1
ATOM 852 O O . VAL A 1 109 ? -7.610 6.237 19.032 1.00 83.44 109 VAL A O 1
ATOM 855 N N . GLU A 1 110 ? -9.613 7.218 19.001 1.00 79.94 110 GLU A N 1
ATOM 856 C CA . GLU A 1 110 ? -9.100 8.593 19.040 1.00 79.94 110 GLU A CA 1
ATOM 857 C C . GLU A 1 110 ? -8.355 8.916 20.347 1.00 79.94 110 GLU A C 1
ATOM 859 O O . GLU A 1 110 ? -7.443 9.748 20.364 1.00 79.94 110 GLU A O 1
ATOM 864 N N . GLN A 1 111 ? -8.727 8.255 21.448 1.00 80.56 111 GLN A N 1
ATOM 865 C CA . GLN A 1 111 ? -8.106 8.451 22.760 1.00 80.56 111 GLN A CA 1
ATOM 866 C C . GLN A 1 111 ? -6.806 7.648 22.920 1.00 80.56 111 GLN A C 1
ATOM 868 O O . GLN A 1 111 ? -6.085 7.827 23.904 1.00 80.56 111 GLN A O 1
ATOM 873 N N . LEU A 1 112 ? -6.475 6.791 21.949 1.00 86.00 112 LEU A N 1
ATOM 874 C CA . LEU A 1 112 ? -5.277 5.965 21.965 1.00 86.00 112 LEU A CA 1
ATOM 875 C C . LEU A 1 112 ? -4.045 6.779 21.540 1.00 86.00 112 LEU A C 1
ATOM 877 O O . LEU A 1 112 ? -3.792 6.968 20.352 1.00 86.00 112 LEU A O 1
ATOM 881 N N . GLN A 1 113 ? -3.266 7.253 22.516 1.00 86.75 113 GLN A N 1
ATOM 882 C CA . GLN A 1 113 ? -2.101 8.120 22.272 1.00 86.75 113 GLN A CA 1
ATOM 883 C C . GLN A 1 113 ? -0.767 7.459 22.632 1.00 86.75 113 GLN A C 1
ATOM 885 O O . GLN A 1 113 ? 0.281 7.848 22.120 1.00 86.75 113 GLN A O 1
ATOM 890 N N . THR A 1 114 ? -0.781 6.463 23.520 1.00 90.38 114 THR A N 1
ATOM 891 C CA . THR A 1 114 ? 0.442 5.841 24.044 1.00 90.38 114 THR A CA 1
ATOM 892 C C . THR A 1 114 ? 0.371 4.317 24.029 1.00 90.38 114 THR A C 1
ATOM 894 O O . THR A 1 114 ? -0.698 3.716 24.124 1.00 90.38 114 THR A O 1
ATOM 897 N N . PHE A 1 115 ? 1.532 3.670 23.952 1.00 91.00 115 PHE A 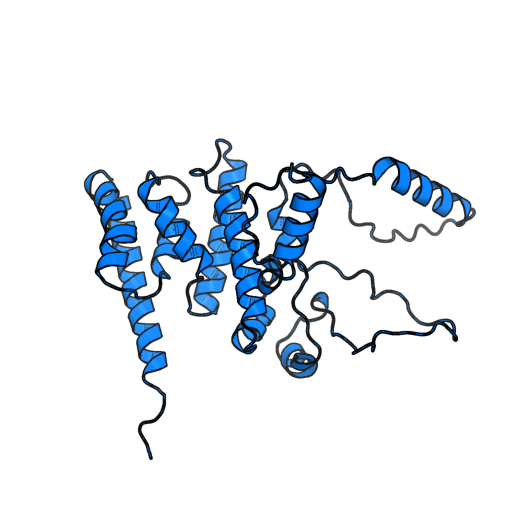N 1
ATOM 898 C CA . PHE A 1 115 ? 1.625 2.209 23.957 1.00 91.00 115 PHE A CA 1
ATOM 899 C C . PHE A 1 115 ? 1.095 1.545 25.248 1.00 91.00 115 PHE A C 1
ATOM 901 O O . PHE A 1 115 ? 0.397 0.540 25.148 1.00 91.00 115 PHE A O 1
ATOM 908 N N . PRO A 1 116 ? 1.312 2.090 26.464 1.00 92.31 116 PRO A N 1
ATOM 909 C CA . PRO A 1 116 ? 0.693 1.533 27.668 1.00 92.31 116 PRO A CA 1
ATOM 910 C C . PRO A 1 116 ? -0.840 1.562 27.634 1.00 92.31 116 PRO A C 1
ATOM 912 O O . PRO A 1 116 ? -1.473 0.614 28.092 1.00 92.31 116 PRO A O 1
ATOM 915 N N . GLN A 1 117 ? -1.443 2.606 27.051 1.00 89.62 117 GLN A N 1
ATOM 916 C CA . GLN A 1 117 ? -2.896 2.658 26.854 1.00 89.62 117 GLN A CA 1
ATOM 917 C C . GLN A 1 117 ? -3.371 1.562 25.899 1.00 89.62 117 GLN A C 1
ATOM 919 O O . GLN A 1 117 ? -4.425 0.983 26.144 1.00 89.62 117 GLN A O 1
ATOM 924 N N . LEU A 1 118 ? -2.593 1.246 24.855 1.00 90.50 118 LEU A N 1
ATOM 925 C CA . LEU A 1 118 ? -2.900 0.125 23.964 1.00 90.50 118 LEU A CA 1
ATOM 926 C C . LEU A 1 118 ? -2.960 -1.184 24.747 1.00 90.50 118 LEU A C 1
ATOM 928 O O . LEU A 1 118 ? -3.952 -1.892 24.654 1.00 90.50 118 LEU A O 1
ATOM 932 N N . LEU A 1 119 ? -1.940 -1.478 25.558 1.00 90.12 119 LEU A N 1
ATOM 933 C CA . LEU A 1 119 ? -1.886 -2.715 26.342 1.00 90.12 119 LEU A CA 1
ATOM 934 C C . LEU A 1 119 ? -3.055 -2.839 27.327 1.00 90.12 119 LEU A C 1
ATOM 936 O O . LEU A 1 119 ? -3.629 -3.915 27.463 1.00 90.12 119 LEU A O 1
ATOM 940 N N . GLN A 1 120 ? -3.420 -1.744 27.997 1.00 89.38 120 GLN A N 1
ATOM 941 C CA . GLN A 1 120 ? -4.513 -1.736 28.973 1.00 89.38 120 GLN A CA 1
ATOM 942 C C . GLN A 1 120 ? -5.891 -1.904 28.324 1.00 89.38 120 GLN A C 1
ATOM 944 O O . GLN A 1 120 ? -6.776 -2.502 28.927 1.00 89.38 120 GLN A O 1
ATOM 949 N N . ASN A 1 121 ? -6.070 -1.395 27.102 1.00 88.56 121 ASN A N 1
ATOM 950 C CA . ASN A 1 121 ? -7.366 -1.358 26.424 1.00 88.56 121 ASN A CA 1
ATOM 951 C C . ASN A 1 121 ? -7.467 -2.337 25.245 1.00 88.56 121 ASN A C 1
ATOM 953 O O . ASN A 1 121 ? -8.456 -2.305 24.520 1.00 88.56 121 ASN A O 1
ATOM 957 N N . ILE A 1 122 ? -6.489 -3.231 25.053 1.00 88.31 122 ILE A N 1
ATOM 958 C CA . ILE A 1 122 ? -6.402 -4.120 23.880 1.00 88.31 122 ILE A CA 1
ATOM 959 C C . ILE A 1 122 ? -7.645 -5.005 23.692 1.00 88.31 122 ILE A C 1
ATOM 961 O O . ILE A 1 122 ? -8.012 -5.335 22.567 1.00 88.31 122 ILE A O 1
ATOM 965 N N . HIS A 1 123 ? -8.305 -5.364 24.796 1.00 86.12 123 HIS A N 1
ATOM 966 C CA . HIS A 1 123 ? -9.514 -6.193 24.821 1.00 86.12 123 HIS A CA 1
ATOM 967 C C . HIS A 1 123 ? -10.799 -5.423 24.492 1.00 86.12 123 HIS A C 1
ATOM 969 O O . HIS A 1 123 ? -11.805 -6.040 24.158 1.00 86.12 123 HIS A O 1
ATOM 975 N N . HIS A 1 124 ? -10.764 -4.096 24.602 1.00 86.31 124 HIS A N 1
ATOM 976 C CA . HIS A 1 124 ? -11.905 -3.202 24.396 1.00 86.31 124 HIS A CA 1
ATOM 977 C C . HIS A 1 124 ? -11.755 -2.352 23.131 1.00 86.31 124 HIS A C 1
ATOM 979 O O . HIS A 1 124 ? -12.630 -1.547 22.820 1.00 86.31 124 HIS A O 1
ATOM 985 N N . LEU A 1 125 ? -10.633 -2.482 22.424 1.00 87.81 125 LEU A N 1
ATOM 986 C CA . LEU A 1 125 ? -10.336 -1.694 21.242 1.00 87.81 125 LEU A CA 1
ATOM 987 C C . LEU A 1 125 ? -11.004 -2.317 20.015 1.00 87.81 125 LEU A C 1
ATOM 989 O O . LEU A 1 125 ? -10.849 -3.505 19.750 1.00 87.81 125 LEU A O 1
ATOM 993 N N . GLU A 1 126 ? -11.700 -1.498 19.235 1.00 87.25 126 GLU A N 1
ATOM 994 C CA . GLU A 1 126 ? -12.218 -1.886 17.923 1.00 87.25 126 GLU A CA 1
ATOM 995 C C . GLU A 1 126 ? -11.490 -1.111 16.824 1.00 87.25 126 GLU A C 1
ATOM 997 O O . GLU A 1 126 ? -11.113 0.047 17.004 1.00 87.25 126 GLU A O 1
ATOM 1002 N N . PHE A 1 127 ? -11.294 -1.727 15.657 1.00 87.00 127 PHE A N 1
ATOM 1003 C CA . PHE A 1 127 ? -10.693 -1.024 14.524 1.00 87.00 127 PHE A CA 1
ATOM 1004 C C . PHE A 1 127 ? -11.631 0.055 13.963 1.00 87.00 127 PHE A C 1
ATOM 1006 O O . PHE A 1 127 ? -12.845 -0.156 13.867 1.00 87.00 127 PHE A O 1
ATOM 1013 N N . PRO A 1 128 ? -11.083 1.202 13.516 1.00 87.50 128 PRO A N 1
ATOM 1014 C CA . PRO A 1 128 ? -11.890 2.310 13.032 1.00 87.50 128 PRO A CA 1
ATOM 1015 C C . PRO A 1 128 ? -12.725 1.925 11.808 1.00 87.50 128 PRO A C 1
ATOM 1017 O O . PRO A 1 128 ? -12.386 1.042 11.019 1.00 87.50 128 PRO A O 1
ATOM 1020 N N . SER A 1 129 ? -13.826 2.654 11.599 1.00 81.81 129 SER A N 1
ATOM 1021 C CA . SER A 1 129 ? -14.664 2.477 10.407 1.00 81.81 129 SER A CA 1
ATOM 1022 C C . SER A 1 129 ? -13.896 2.713 9.095 1.00 81.81 129 SER A C 1
ATOM 1024 O O . SER A 1 129 ? -14.180 2.096 8.065 1.00 81.81 129 SER A O 1
ATOM 1026 N N . GLN A 1 130 ? -12.913 3.611 9.153 1.00 84.94 130 GLN A N 1
ATOM 1027 C CA . GLN A 1 130 ? -12.060 4.022 8.050 1.00 84.94 130 GLN A CA 1
ATOM 1028 C C . GLN A 1 130 ? -10.710 3.316 8.163 1.00 84.94 130 GLN A C 1
ATOM 1030 O O . GLN A 1 130 ? -9.786 3.823 8.788 1.00 84.94 130 GLN A O 1
ATOM 1035 N N . MET A 1 131 ? -10.586 2.141 7.544 1.00 89.06 131 MET A N 1
ATOM 1036 C CA . MET A 1 131 ? -9.371 1.325 7.673 1.00 89.06 131 MET A CA 1
ATOM 1037 C C . MET A 1 131 ? -8.094 2.014 7.189 1.00 89.06 131 MET A C 1
ATOM 1039 O O . MET A 1 131 ? -7.011 1.666 7.650 1.00 89.06 131 MET A O 1
ATOM 1043 N N . GLY A 1 132 ? -8.200 3.029 6.331 1.00 88.25 132 GLY A N 1
ATOM 1044 C CA . GLY A 1 132 ? -7.049 3.825 5.920 1.00 88.25 132 GLY A CA 1
ATOM 1045 C C . GLY A 1 132 ? -6.297 4.474 7.079 1.00 88.25 132 GLY A C 1
ATOM 1046 O O . GLY A 1 132 ? -5.070 4.538 7.040 1.00 88.25 132 GLY A O 1
ATOM 1047 N N . SER A 1 133 ? -6.986 4.885 8.148 1.00 90.19 133 SER A N 1
ATOM 1048 C CA . SER A 1 133 ? -6.340 5.517 9.303 1.00 90.19 133 SER A CA 1
ATOM 1049 C C . SER A 1 133 ? -5.447 4.573 10.106 1.00 90.19 133 SER A C 1
ATOM 1051 O O . SER A 1 133 ? -4.653 5.026 10.925 1.00 90.19 133 SER A O 1
ATOM 1053 N N . VAL A 1 134 ? -5.555 3.261 9.886 1.00 92.44 134 VAL A N 1
ATOM 1054 C CA . VAL A 1 134 ? -4.638 2.289 10.487 1.00 92.44 134 VAL A CA 1
ATOM 1055 C C . VAL A 1 134 ? -3.226 2.472 9.935 1.00 92.44 134 VAL A C 1
ATOM 1057 O O . VAL A 1 134 ? -2.278 2.450 10.708 1.00 92.44 134 VAL A O 1
ATOM 1060 N N . LEU A 1 135 ? -3.071 2.762 8.637 1.00 92.62 135 LEU A N 1
ATOM 1061 C CA . LEU A 1 135 ? -1.757 2.913 7.994 1.00 92.62 135 LEU A CA 1
ATOM 1062 C C . LEU A 1 135 ? -0.934 4.091 8.539 1.00 92.62 135 LEU A C 1
ATOM 1064 O O . LEU A 1 135 ? 0.286 4.112 8.404 1.00 92.62 135 LEU A O 1
ATOM 1068 N N . THR A 1 136 ? -1.593 5.089 9.130 1.00 90.94 136 THR A N 1
ATOM 1069 C CA . THR A 1 136 ? -0.948 6.298 9.663 1.00 90.94 136 THR A CA 1
ATOM 1070 C C . THR A 1 136 ? -0.670 6.223 11.162 1.00 90.94 136 THR A C 1
ATOM 1072 O O . THR A 1 136 ? 0.111 7.032 11.667 1.00 90.94 136 THR A O 1
ATOM 1075 N N . ASN A 1 137 ? -1.273 5.270 11.882 1.00 92.12 137 ASN A N 1
ATOM 1076 C CA . ASN A 1 137 ? -1.156 5.158 13.332 1.00 92.12 137 ASN A CA 1
ATOM 1077 C C . ASN A 1 137 ? -0.324 3.920 13.734 1.00 92.12 137 ASN A C 1
ATOM 1079 O O . ASN A 1 137 ? -0.816 2.794 13.628 1.00 92.12 137 ASN A O 1
ATOM 1083 N N . PRO A 1 138 ? 0.898 4.095 14.276 1.00 92.19 138 PRO A N 1
ATOM 1084 C CA . PRO A 1 138 ? 1.763 2.974 14.650 1.00 92.19 138 PRO A CA 1
ATOM 1085 C C . PRO A 1 138 ? 1.177 2.093 15.763 1.00 92.19 138 PRO A C 1
ATOM 1087 O O . PRO A 1 138 ? 1.443 0.895 15.793 1.00 92.19 138 PRO A O 1
ATOM 1090 N N . LEU A 1 139 ? 0.348 2.641 16.660 1.00 92.62 139 LEU A N 1
ATOM 1091 C CA . LEU A 1 139 ? -0.309 1.851 17.708 1.00 92.62 139 LEU A CA 1
ATOM 1092 C C . LEU A 1 139 ? -1.361 0.911 17.113 1.00 92.62 139 LEU A C 1
ATOM 1094 O O . LEU A 1 139 ? -1.477 -0.230 17.551 1.00 92.62 139 LEU A O 1
ATOM 1098 N N . LEU A 1 140 ? -2.086 1.364 16.086 1.00 92.69 140 LEU A N 1
ATOM 1099 C CA . LEU A 1 140 ? -3.046 0.522 15.371 1.00 92.69 140 LEU A CA 1
ATOM 1100 C C . LEU A 1 140 ? -2.354 -0.517 14.494 1.00 92.69 140 LEU A C 1
ATOM 1102 O O . LEU A 1 140 ? -2.846 -1.636 14.405 1.00 92.69 140 LEU A O 1
ATOM 1106 N N . LEU A 1 141 ? -1.206 -0.185 13.895 1.00 93.19 141 LEU A N 1
ATOM 1107 C CA . LEU A 1 141 ? -0.381 -1.162 13.182 1.00 93.19 141 LEU A CA 1
ATOM 1108 C C . LEU A 1 141 ? 0.147 -2.250 14.128 1.00 93.19 141 LEU A C 1
ATOM 1110 O O . LEU A 1 141 ? 0.063 -3.430 13.801 1.00 93.19 141 LEU A O 1
ATOM 1114 N N . HIS A 1 142 ? 0.626 -1.878 15.322 1.00 91.94 142 HIS A N 1
ATOM 1115 C CA . HIS A 1 142 ? 0.997 -2.851 16.355 1.00 91.94 142 HIS A CA 1
ATOM 1116 C C . HIS A 1 142 ? -0.188 -3.721 16.764 1.00 91.94 142 HIS A C 1
ATOM 1118 O O . HIS A 1 142 ? -0.056 -4.939 16.834 1.00 91.94 142 HIS A O 1
ATOM 1124 N N . TYR A 1 143 ? -1.342 -3.101 17.014 1.00 91.19 143 TYR A N 1
ATOM 1125 C CA . TYR A 1 143 ? -2.547 -3.829 17.386 1.00 91.19 143 TYR A CA 1
ATOM 1126 C C . TYR A 1 143 ? -2.966 -4.826 16.303 1.00 91.19 143 TYR A C 1
ATOM 1128 O O . TYR A 1 143 ? -3.237 -5.980 16.619 1.00 91.19 143 TYR A O 1
ATOM 1136 N N . MET A 1 144 ? -2.936 -4.410 15.033 1.00 89.88 144 MET A N 1
ATOM 1137 C CA . MET A 1 144 ? -3.226 -5.266 13.883 1.00 89.88 144 MET A CA 1
ATOM 1138 C C . MET A 1 144 ? -2.296 -6.476 13.840 1.00 89.88 144 MET A C 1
ATOM 1140 O O . MET A 1 144 ? -2.792 -7.588 13.747 1.00 89.88 144 MET A O 1
ATOM 1144 N N . ASN A 1 145 ? -0.988 -6.281 14.038 1.00 87.75 145 ASN A N 1
ATOM 1145 C CA . ASN A 1 145 ? -0.017 -7.379 14.060 1.00 87.75 145 ASN A CA 1
ATOM 1146 C C . ASN A 1 145 ? -0.212 -8.364 15.233 1.00 87.75 145 ASN A C 1
ATOM 1148 O O . ASN A 1 145 ? 0.204 -9.517 15.165 1.00 87.75 145 ASN A O 1
ATOM 1152 N N . CYS A 1 146 ? -0.823 -7.926 16.339 1.00 85.50 146 CYS A N 1
ATOM 1153 C CA . CYS A 1 146 ? -1.136 -8.796 17.476 1.00 85.50 146 CYS A CA 1
ATOM 1154 C C . CYS A 1 146 ? -2.486 -9.519 17.332 1.00 85.50 146 CYS A C 1
ATOM 1156 O O . CYS A 1 146 ? -2.716 -10.528 18.006 1.00 85.50 146 CYS A O 1
ATOM 1158 N N . PHE A 1 147 ? -3.395 -8.993 16.512 1.00 80.06 147 PHE A N 1
ATOM 1159 C CA . PHE A 1 147 ? -4.766 -9.472 16.402 1.00 80.06 147 PHE A CA 1
ATOM 1160 C C . PHE A 1 147 ? -4.876 -10.562 15.328 1.00 80.06 147 PHE A C 1
ATOM 1162 O O . PHE A 1 147 ? -4.488 -10.364 14.185 1.00 80.06 147 PHE A O 1
ATOM 1169 N N . ARG A 1 148 ? -5.422 -11.731 15.685 1.00 76.44 148 ARG A N 1
ATOM 1170 C CA . ARG A 1 148 ? -5.446 -12.931 14.816 1.00 76.44 148 ARG A CA 1
ATOM 1171 C C . ARG A 1 148 ? -6.675 -13.043 13.908 1.00 76.44 148 ARG A C 1
ATOM 1173 O O . ARG A 1 148 ? -6.939 -14.111 13.365 1.00 76.44 148 ARG A O 1
ATOM 1180 N N . ASP A 1 149 ? -7.479 -11.993 13.812 1.00 84.88 149 ASP A N 1
ATOM 1181 C CA . ASP A 1 149 ? -8.694 -12.023 13.004 1.00 84.88 149 ASP A CA 1
ATOM 1182 C C . ASP A 1 149 ? -8.401 -11.600 11.561 1.00 84.88 149 ASP A C 1
ATOM 1184 O O . ASP A 1 149 ? -8.171 -10.426 11.259 1.00 84.88 149 ASP A O 1
ATOM 1188 N N . GLU A 1 150 ? -8.469 -12.577 10.662 1.00 86.62 150 GLU A N 1
ATOM 1189 C CA . GLU A 1 150 ? -8.296 -12.398 9.219 1.00 86.62 150 GLU A CA 1
ATOM 1190 C C . GLU A 1 150 ? -9.290 -11.396 8.611 1.00 86.62 150 GLU A C 1
ATOM 1192 O O . GLU A 1 150 ? -9.001 -10.770 7.588 1.00 86.62 150 GLU A O 1
ATOM 1197 N N . SER A 1 151 ? -10.463 -11.199 9.229 1.00 87.44 151 SER A N 1
ATOM 1198 C CA . SER A 1 151 ? -11.473 -10.264 8.718 1.00 87.44 151 SER A CA 1
ATOM 1199 C C . SER A 1 151 ? -10.970 -8.815 8.707 1.00 87.44 151 SER A C 1
ATOM 1201 O O . SER A 1 151 ? -11.278 -8.057 7.783 1.00 87.44 151 SER A O 1
ATOM 1203 N N . ILE A 1 152 ? -10.121 -8.438 9.669 1.00 89.06 152 ILE A N 1
ATOM 1204 C CA . ILE A 1 152 ? -9.548 -7.090 9.763 1.00 89.06 152 ILE A CA 1
ATOM 1205 C C . ILE A 1 152 ? -8.556 -6.841 8.628 1.00 89.06 152 ILE A C 1
ATOM 1207 O O . ILE A 1 152 ? -8.621 -5.800 7.964 1.00 89.06 152 ILE A O 1
ATOM 1211 N N . TYR A 1 153 ? -7.681 -7.812 8.359 1.00 89.75 153 TYR A N 1
ATOM 1212 C CA . TYR A 1 153 ? -6.750 -7.758 7.234 1.00 89.75 153 TYR A CA 1
ATOM 1213 C C . TYR A 1 153 ? -7.503 -7.699 5.908 1.00 89.75 153 TYR A C 1
ATOM 1215 O O . TYR A 1 153 ? -7.224 -6.835 5.075 1.00 89.75 153 TYR A O 1
ATOM 1223 N N . LEU A 1 154 ? -8.535 -8.532 5.743 1.00 90.56 154 LEU A N 1
ATOM 1224 C CA . LEU A 1 154 ? -9.377 -8.522 4.550 1.00 90.56 154 LEU A CA 1
ATOM 1225 C C . LEU A 1 154 ? -10.046 -7.158 4.337 1.00 90.56 154 LEU A C 1
ATOM 1227 O O . LEU A 1 154 ? -10.121 -6.670 3.207 1.00 90.56 154 LEU A O 1
ATOM 1231 N N . ARG A 1 155 ? -10.498 -6.513 5.416 1.00 91.31 155 ARG A N 1
ATOM 1232 C CA . ARG A 1 155 ? -11.101 -5.178 5.381 1.00 91.31 155 ARG A CA 1
ATOM 1233 C C . ARG A 1 155 ? -10.108 -4.103 4.958 1.00 91.31 155 ARG A C 1
ATOM 1235 O O . ARG A 1 155 ? -10.437 -3.281 4.097 1.00 91.31 155 ARG A O 1
ATOM 1242 N N . LEU A 1 156 ? -8.896 -4.124 5.514 1.00 91.94 156 LEU A N 1
ATOM 1243 C CA . LEU A 1 156 ? -7.827 -3.214 5.113 1.00 91.94 156 LEU A CA 1
ATOM 1244 C C . LEU A 1 156 ? -7.446 -3.434 3.645 1.00 91.94 156 LEU A C 1
ATOM 1246 O O . LEU A 1 156 ? -7.434 -2.477 2.874 1.00 91.94 156 LEU A O 1
ATOM 1250 N N . TYR A 1 157 ? -7.205 -4.679 3.232 1.00 92.00 157 TYR A N 1
ATOM 1251 C CA . TYR A 1 157 ? -6.801 -5.011 1.863 1.00 92.00 157 TYR A CA 1
ATOM 1252 C C . TYR A 1 157 ? -7.885 -4.687 0.844 1.00 92.00 157 TYR A C 1
ATOM 1254 O O . TYR A 1 157 ? -7.582 -4.169 -0.231 1.00 92.00 157 TYR A O 1
ATOM 1262 N N . TYR A 1 158 ? -9.155 -4.916 1.181 1.00 89.50 158 TYR A N 1
ATOM 1263 C CA . TYR A 1 158 ? -10.261 -4.512 0.326 1.00 89.50 158 TYR A CA 1
ATOM 1264 C C . TYR A 1 158 ? -10.308 -2.987 0.159 1.00 89.50 158 TYR A C 1
ATOM 1266 O O . TYR A 1 158 ? -10.397 -2.509 -0.974 1.00 89.50 158 TYR A O 1
ATOM 1274 N N . TRP A 1 159 ? -10.197 -2.218 1.253 1.00 90.06 159 TRP A N 1
ATOM 1275 C CA . TRP A 1 159 ? -10.131 -0.754 1.186 1.00 90.06 159 TRP A CA 1
ATOM 1276 C C . TRP A 1 159 ? -8.926 -0.286 0.355 1.00 90.06 159 TRP A C 1
ATOM 1278 O O . TRP A 1 159 ? -9.103 0.483 -0.590 1.00 90.06 159 TRP A O 1
ATOM 1288 N N . MET A 1 160 ? -7.725 -0.807 0.624 1.00 90.88 160 MET A N 1
ATOM 1289 C CA . MET A 1 160 ? -6.505 -0.471 -0.120 1.00 90.88 160 MET A CA 1
ATOM 1290 C C . MET A 1 160 ? -6.644 -0.791 -1.607 1.00 90.88 160 MET A C 1
ATOM 1292 O O . MET A 1 160 ? -6.311 0.041 -2.444 1.00 90.88 160 MET A O 1
ATOM 1296 N N . GLY A 1 161 ? -7.178 -1.965 -1.948 1.00 87.94 161 GLY A N 1
ATOM 1297 C CA . GLY A 1 161 ? -7.393 -2.380 -3.330 1.00 87.94 161 GLY A CA 1
ATOM 1298 C C . GLY A 1 161 ? -8.372 -1.472 -4.078 1.00 87.94 161 GLY A C 1
ATOM 1299 O O . GLY A 1 161 ? -8.178 -1.227 -5.268 1.00 87.94 161 GLY A O 1
ATOM 1300 N N . GLN A 1 162 ? -9.395 -0.933 -3.399 1.00 82.19 162 GLN A N 1
ATOM 1301 C CA . GLN A 1 162 ? -10.258 0.099 -3.985 1.00 82.19 162 GLN A CA 1
ATOM 1302 C C . GLN A 1 162 ? -9.472 1.389 -4.247 1.00 82.19 162 GLN A C 1
ATOM 1304 O O . GLN A 1 162 ? -9.513 1.887 -5.366 1.00 82.19 162 GLN A O 1
ATOM 1309 N N . ILE A 1 163 ? -8.717 1.893 -3.266 1.00 83.31 163 ILE A N 1
ATOM 1310 C CA . ILE A 1 163 ? -7.948 3.142 -3.409 1.00 83.31 163 ILE A CA 1
ATOM 1311 C C . ILE A 1 163 ? -6.880 3.028 -4.503 1.00 83.31 163 ILE A C 1
ATOM 1313 O O . ILE A 1 163 ? -6.821 3.864 -5.402 1.00 83.31 163 ILE A O 1
ATOM 1317 N N . LEU A 1 164 ? -6.081 1.961 -4.482 1.00 87.00 164 LEU A N 1
ATOM 1318 C CA . LEU A 1 164 ? -5.037 1.707 -5.476 1.00 87.00 164 LEU A CA 1
ATOM 1319 C C . LEU A 1 164 ? -5.612 1.609 -6.892 1.00 87.00 164 LEU A C 1
ATOM 1321 O O . LEU A 1 164 ? -5.009 2.107 -7.837 1.00 87.00 164 LEU A O 1
ATOM 1325 N N . GLN A 1 165 ? -6.786 0.998 -7.059 1.00 78.88 165 GLN A N 1
ATOM 1326 C CA . GLN A 1 165 ? -7.401 0.842 -8.374 1.00 78.88 165 GLN A CA 1
ATOM 1327 C C . GLN A 1 165 ? -8.166 2.080 -8.857 1.00 78.88 165 GLN A C 1
ATOM 1329 O O . GLN A 1 165 ? -8.207 2.325 -10.063 1.00 78.88 165 GLN A O 1
ATOM 1334 N N . GLU A 1 166 ? -8.817 2.824 -7.961 1.00 70.38 166 GLU A N 1
ATOM 1335 C CA . GLU A 1 166 ? -9.514 4.063 -8.322 1.00 70.38 166 GLU A CA 1
ATOM 1336 C C . GLU A 1 166 ? -8.521 5.121 -8.821 1.00 70.38 166 GLU A C 1
ATOM 1338 O O . GLU A 1 166 ? -8.787 5.769 -9.835 1.00 70.38 166 GLU A O 1
ATOM 1343 N N . GLU A 1 167 ? -7.360 5.229 -8.173 1.00 65.00 167 GLU A N 1
ATOM 1344 C CA . GLU A 1 167 ? -6.339 6.230 -8.501 1.00 65.00 167 GLU A CA 1
ATOM 1345 C C . GLU A 1 167 ? -5.368 5.757 -9.594 1.00 65.00 167 GLU A C 1
ATOM 1347 O O . GLU A 1 167 ? -4.827 6.562 -10.363 1.00 65.00 167 GLU A O 1
ATOM 1352 N N . CYS A 1 168 ? -5.171 4.442 -9.744 1.00 64.62 168 CYS A N 1
ATOM 1353 C CA . CYS A 1 168 ? -4.290 3.931 -10.781 1.00 64.62 168 CYS A CA 1
ATOM 1354 C C . CYS A 1 168 ? -5.007 3.680 -12.105 1.00 64.62 168 CYS A C 1
ATOM 1356 O O . CYS A 1 168 ? -5.519 2.601 -12.407 1.00 64.62 168 CYS A O 1
ATOM 1358 N N . THR A 1 169 ? -4.898 4.683 -12.965 1.00 57.12 169 THR A N 1
ATOM 1359 C CA . THR A 1 169 ? -4.933 4.494 -14.416 1.00 57.12 169 THR A CA 1
ATOM 1360 C C . THR A 1 169 ? -3.728 5.194 -15.049 1.00 57.12 169 THR A C 1
ATOM 1362 O O . THR A 1 169 ? -3.908 5.994 -15.947 1.00 57.12 169 THR A O 1
ATOM 1365 N N . TRP A 1 170 ? -2.520 4.884 -14.534 1.00 60.97 170 TRP A N 1
ATOM 1366 C CA . TRP A 1 170 ? -1.187 5.468 -14.835 1.00 60.97 170 TRP A CA 1
ATOM 1367 C C . TRP A 1 170 ? -0.983 6.954 -14.452 1.00 60.97 170 TRP A C 1
ATOM 1369 O O . TRP A 1 170 ? -0.329 7.705 -15.159 1.00 60.97 170 TRP A O 1
ATOM 1379 N N . CYS A 1 171 ? -1.470 7.330 -13.260 1.00 55.41 171 CYS A N 1
ATOM 1380 C CA . CYS A 1 171 ? -1.295 8.631 -12.584 1.00 55.41 171 CYS A CA 1
ATOM 1381 C C . CYS A 1 171 ? -1.889 9.840 -13.336 1.00 55.41 171 CYS A C 1
ATOM 1383 O O . CYS A 1 171 ? -1.215 10.542 -14.077 1.00 55.41 171 CYS A O 1
ATOM 1385 N N . VAL A 1 172 ? -3.186 10.046 -13.094 1.00 52.47 172 VAL A N 1
ATOM 1386 C CA . VAL A 1 172 ? -4.100 11.139 -13.481 1.00 52.47 172 VAL A CA 1
ATOM 1387 C C . VAL A 1 172 ? -3.450 12.440 -14.013 1.00 52.47 172 VAL A C 1
ATOM 1389 O O . VAL A 1 172 ? -2.566 13.013 -13.396 1.00 52.47 172 VAL A O 1
ATOM 1392 N N . ILE A 1 173 ? -3.995 12.946 -15.133 1.00 52.66 173 ILE A N 1
ATOM 1393 C CA . ILE A 1 173 ? -3.575 14.071 -16.013 1.00 52.66 173 ILE A CA 1
ATOM 1394 C C . ILE A 1 173 ? -3.239 15.413 -15.296 1.00 52.66 173 ILE A C 1
ATOM 1396 O O . ILE A 1 173 ? -2.689 16.322 -15.918 1.00 52.66 173 ILE A O 1
ATOM 1400 N N . ASP A 1 174 ? -3.554 15.563 -14.005 1.00 57.41 174 ASP A N 1
ATOM 1401 C CA . ASP A 1 174 ? -3.344 16.774 -13.198 1.00 57.41 174 ASP A CA 1
ATOM 1402 C C . ASP A 1 174 ? -2.248 16.544 -12.132 1.00 57.41 174 ASP A C 1
ATOM 1404 O O . ASP A 1 174 ? -2.326 15.621 -11.321 1.00 57.41 174 ASP A O 1
ATOM 1408 N N . ASN A 1 175 ? -1.241 17.426 -12.086 1.00 63.72 175 ASN A N 1
ATOM 1409 C CA . ASN A 1 175 ? -0.083 17.344 -11.178 1.00 63.72 175 ASN A CA 1
ATOM 1410 C C . ASN A 1 175 ? -0.463 17.274 -9.685 1.00 63.72 175 ASN A C 1
ATOM 1412 O O . ASN A 1 175 ? 0.328 16.812 -8.859 1.00 63.72 175 ASN A O 1
ATOM 1416 N N . THR A 1 176 ? -1.644 17.778 -9.315 1.00 67.06 176 THR A N 1
ATOM 1417 C CA . THR A 1 176 ? -2.108 17.763 -7.918 1.00 67.06 176 THR A CA 1
ATOM 1418 C C . THR A 1 176 ? -2.460 16.348 -7.460 1.00 67.06 176 THR A C 1
ATOM 1420 O O . THR A 1 176 ? -2.080 15.952 -6.358 1.00 67.06 176 THR A O 1
ATOM 1423 N N . ASP A 1 177 ? -3.115 15.575 -8.326 1.00 71.56 177 ASP A N 1
ATOM 1424 C CA . ASP A 1 177 ? -3.598 14.231 -8.007 1.00 71.56 177 ASP A CA 1
ATOM 1425 C C . ASP A 1 177 ? -2.417 13.242 -7.924 1.00 71.56 177 ASP A C 1
ATOM 1427 O O . ASP A 1 177 ? -2.367 12.403 -7.024 1.00 71.56 177 ASP A O 1
ATOM 1431 N N . GLU A 1 178 ? -1.382 13.411 -8.763 1.00 79.00 178 GLU A N 1
ATOM 1432 C CA . GLU A 1 178 ? -0.147 12.615 -8.665 1.00 79.00 178 GLU A CA 1
ATOM 1433 C C . GLU A 1 178 ? 0.577 12.841 -7.326 1.00 79.00 178 GLU A C 1
ATOM 1435 O O . GLU A 1 178 ? 1.060 11.893 -6.709 1.00 79.00 178 GLU A O 1
ATOM 1440 N N . LYS A 1 179 ? 0.655 14.086 -6.836 1.00 82.88 179 LYS A N 1
ATOM 1441 C CA . LYS A 1 179 ? 1.316 14.383 -5.553 1.00 82.88 179 LYS A CA 1
ATOM 1442 C C . LYS A 1 179 ? 0.592 13.728 -4.377 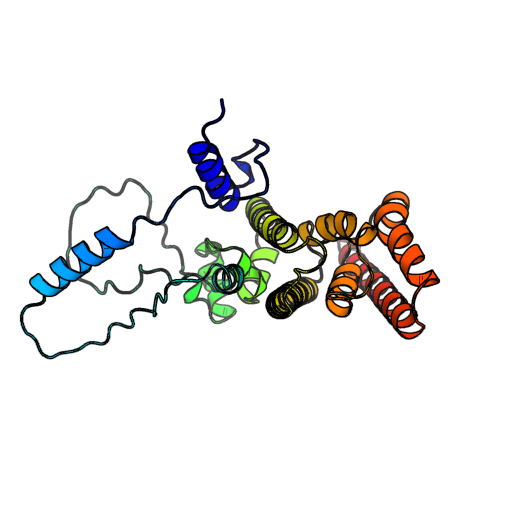1.00 82.88 179 LYS A C 1
ATOM 1444 O O . LYS A 1 179 ? 1.241 13.236 -3.453 1.00 82.88 179 LYS A O 1
ATOM 1449 N N . GLU A 1 180 ? -0.735 13.737 -4.402 1.00 81.94 180 GLU A N 1
ATOM 1450 C CA . GLU A 1 180 ? -1.540 13.062 -3.390 1.00 81.94 180 GLU A CA 1
ATOM 1451 C C . GLU A 1 180 ? -1.350 11.545 -3.444 1.00 81.94 180 GLU A C 1
ATOM 1453 O O . GLU A 1 180 ? -1.083 10.932 -2.411 1.00 81.94 180 GLU A O 1
ATOM 1458 N N . PHE A 1 181 ? -1.370 10.956 -4.641 1.00 85.56 181 PHE A N 1
ATOM 1459 C CA . PHE A 1 181 ? -1.118 9.528 -4.809 1.00 85.56 181 PHE A CA 1
ATOM 1460 C C . PHE A 1 181 ? 0.289 9.127 -4.337 1.00 85.56 181 PHE A C 1
ATOM 1462 O O . PHE A 1 181 ? 0.427 8.154 -3.600 1.00 85.56 181 PHE A O 1
ATOM 1469 N N . LYS A 1 182 ? 1.327 9.922 -4.636 1.00 88.50 182 LYS A N 1
ATOM 1470 C CA . LYS A 1 182 ? 2.682 9.730 -4.076 1.00 88.50 182 LYS A CA 1
ATOM 1471 C C . LYS A 1 182 ? 2.674 9.729 -2.550 1.00 88.50 182 LYS A C 1
ATOM 1473 O O . LYS A 1 182 ? 3.269 8.856 -1.927 1.00 88.50 182 LYS A O 1
ATOM 1478 N N . SER A 1 183 ? 1.975 10.685 -1.937 1.00 89.38 183 SER A N 1
ATOM 1479 C CA . SER A 1 183 ? 1.863 10.760 -0.477 1.00 89.38 183 SER A CA 1
ATOM 1480 C C . SER A 1 183 ? 1.139 9.550 0.120 1.00 89.38 183 SER A C 1
ATOM 1482 O O . SER A 1 183 ? 1.468 9.133 1.235 1.00 89.38 183 SER A O 1
ATOM 1484 N N . PHE A 1 184 ? 0.171 8.988 -0.602 1.00 90.31 184 PHE A N 1
ATOM 1485 C CA . PHE A 1 184 ? -0.490 7.751 -0.215 1.00 90.31 184 PHE A CA 1
ATOM 1486 C C . PHE A 1 184 ? 0.472 6.559 -0.297 1.00 90.31 184 PHE A C 1
ATOM 1488 O O . PHE A 1 184 ? 0.660 5.881 0.711 1.00 90.31 184 PHE A O 1
ATOM 1495 N N . LEU A 1 185 ? 1.147 6.348 -1.434 1.00 92.94 185 LEU A N 1
ATOM 1496 C CA . LEU A 1 185 ? 2.109 5.248 -1.591 1.00 92.94 185 LEU A CA 1
ATOM 1497 C C . LEU A 1 185 ? 3.257 5.331 -0.575 1.00 92.94 185 LEU A C 1
ATOM 1499 O O . LEU A 1 185 ? 3.688 4.310 -0.053 1.00 92.94 185 LEU A O 1
ATOM 1503 N N . GLU A 1 186 ? 3.718 6.536 -0.231 1.00 94.56 186 GLU A N 1
ATOM 1504 C CA . GLU A 1 186 ? 4.732 6.726 0.811 1.00 94.56 186 GLU A CA 1
ATOM 1505 C C . GLU A 1 186 ? 4.209 6.353 2.208 1.00 94.56 186 GLU A C 1
ATOM 1507 O O . GLU A 1 186 ? 4.948 5.797 3.017 1.00 94.56 186 GLU A O 1
ATOM 1512 N N . THR A 1 187 ? 2.938 6.641 2.508 1.00 94.38 187 THR A N 1
ATOM 1513 C CA . THR A 1 187 ? 2.294 6.201 3.759 1.00 94.38 187 THR A CA 1
ATOM 1514 C C . THR A 1 187 ? 2.216 4.679 3.820 1.00 94.38 187 THR A C 1
ATOM 1516 O O . THR A 1 187 ? 2.573 4.089 4.835 1.00 94.38 187 THR A O 1
ATOM 1519 N N . VAL A 1 188 ? 1.806 4.051 2.717 1.00 95.25 188 VAL A N 1
ATOM 1520 C CA . VAL A 1 188 ? 1.749 2.592 2.593 1.00 95.25 188 VAL A CA 1
ATOM 1521 C C . VAL A 1 188 ? 3.133 1.978 2.792 1.00 95.25 188 VAL A C 1
ATOM 1523 O O . VAL A 1 188 ? 3.288 1.116 3.647 1.00 95.25 188 VAL A O 1
ATOM 1526 N N . TYR A 1 189 ? 4.150 2.483 2.092 1.00 95.94 189 TYR A N 1
ATOM 1527 C CA . TYR A 1 189 ? 5.529 2.012 2.227 1.00 95.94 189 TYR A CA 1
ATOM 1528 C C . TYR A 1 189 ? 6.045 2.117 3.668 1.00 95.94 189 TYR A C 1
ATOM 1530 O O . TYR A 1 189 ? 6.691 1.202 4.169 1.00 95.94 189 TYR A O 1
ATOM 1538 N N . LYS A 1 190 ? 5.747 3.218 4.370 1.00 96.00 190 LYS A N 1
ATOM 1539 C CA . LYS A 1 190 ? 6.119 3.368 5.786 1.00 96.00 190 LYS A CA 1
ATOM 1540 C C . LYS A 1 190 ? 5.443 2.327 6.672 1.00 96.00 190 LYS A C 1
ATOM 1542 O O . LYS A 1 190 ? 6.087 1.832 7.593 1.00 96.00 190 LYS A O 1
ATOM 1547 N N . ALA A 1 191 ? 4.179 2.007 6.403 1.00 95.62 191 ALA A N 1
ATOM 1548 C CA . ALA A 1 191 ? 3.466 0.960 7.121 1.00 95.62 191 ALA A CA 1
ATOM 1549 C C . ALA A 1 191 ? 4.055 -0.434 6.825 1.00 95.62 191 ALA A C 1
ATOM 1551 O O . ALA A 1 191 ? 4.260 -1.193 7.766 1.00 95.62 191 ALA A O 1
ATOM 1552 N N . GLU A 1 192 ? 4.428 -0.736 5.576 1.00 94.75 192 GLU A N 1
ATOM 1553 C CA . GLU A 1 192 ? 5.129 -1.986 5.216 1.00 94.75 192 GLU A CA 1
ATOM 1554 C C . GLU A 1 192 ? 6.491 -2.089 5.914 1.00 94.75 192 GLU A C 1
ATOM 1556 O O . GLU A 1 192 ? 6.799 -3.100 6.537 1.00 94.75 192 GLU A O 1
ATOM 1561 N N . CYS A 1 193 ? 7.283 -1.009 5.924 1.00 94.31 193 CYS A N 1
ATOM 1562 C CA . CYS A 1 193 ? 8.538 -0.961 6.678 1.00 94.31 193 CYS A CA 1
ATOM 1563 C C . CYS A 1 193 ? 8.338 -1.154 8.183 1.00 94.31 193 CYS A C 1
ATOM 1565 O O . CYS A 1 193 ? 9.195 -1.728 8.850 1.00 94.31 193 CYS A O 1
ATOM 1567 N N . PHE A 1 194 ? 7.248 -0.633 8.738 1.00 94.44 194 PHE A N 1
ATOM 1568 C CA . PHE A 1 194 ? 6.948 -0.781 10.154 1.00 94.44 194 PHE A CA 1
ATOM 1569 C C . PHE A 1 194 ? 6.567 -2.223 10.504 1.00 94.44 194 PHE A C 1
ATOM 1571 O O . PHE A 1 194 ? 7.055 -2.754 11.499 1.00 94.44 194 PHE A O 1
ATOM 1578 N N . LEU A 1 195 ? 5.726 -2.850 9.679 1.00 91.81 195 LEU A N 1
ATOM 1579 C CA . LEU A 1 195 ? 5.299 -4.238 9.856 1.00 91.81 195 LEU A CA 1
ATOM 1580 C C . LEU A 1 195 ? 6.374 -5.249 9.440 1.00 91.81 195 LEU A C 1
ATOM 1582 O O . LEU A 1 195 ? 6.303 -6.399 9.852 1.00 91.81 195 LEU A O 1
ATOM 1586 N N . GLN A 1 196 ? 7.375 -4.813 8.667 1.00 92.44 196 GLN A N 1
ATOM 1587 C CA . GLN A 1 196 ? 8.365 -5.679 8.017 1.00 92.44 196 GLN A CA 1
ATOM 1588 C C . GLN A 1 196 ? 7.703 -6.728 7.105 1.00 92.44 196 GLN A C 1
ATOM 1590 O O . GLN A 1 196 ? 8.209 -7.836 6.939 1.00 92.44 196 GLN A O 1
ATOM 1595 N N . GLU A 1 197 ? 6.574 -6.359 6.499 1.00 90.38 197 GLU A N 1
ATOM 1596 C CA . GLU A 1 197 ? 5.758 -7.217 5.645 1.00 90.38 197 GLU A CA 1
ATOM 1597 C C . GLU A 1 197 ? 5.078 -6.374 4.558 1.00 90.38 197 GLU A C 1
ATOM 1599 O O . GLU A 1 197 ? 4.638 -5.249 4.810 1.00 90.38 197 GLU A O 1
ATOM 1604 N N . GLY A 1 198 ? 5.007 -6.910 3.338 1.00 91.69 198 GLY A N 1
ATOM 1605 C CA . GLY A 1 198 ? 4.303 -6.276 2.224 1.00 91.69 198 GLY A CA 1
ATOM 1606 C C . GLY A 1 198 ? 2.803 -6.550 2.251 1.00 91.69 198 GLY A C 1
ATOM 1607 O O . GLY A 1 198 ? 2.355 -7.625 2.643 1.00 91.69 198 GLY A O 1
ATOM 1608 N N . PHE A 1 199 ? 1.999 -5.599 1.778 1.00 93.38 199 PHE A N 1
ATOM 1609 C CA . PHE A 1 199 ? 0.553 -5.798 1.725 1.00 93.38 199 PHE A CA 1
ATOM 1610 C C . PHE A 1 199 ? 0.115 -6.543 0.459 1.00 93.38 199 PHE A C 1
ATOM 1612 O O . PHE A 1 199 ? 0.428 -6.133 -0.660 1.00 93.38 199 PHE A O 1
ATOM 1619 N N . SER A 1 200 ? -0.740 -7.561 0.615 1.00 92.12 200 SER A N 1
ATOM 1620 C CA . SER A 1 200 ? -1.333 -8.311 -0.508 1.00 92.12 200 SER A CA 1
ATOM 1621 C C . SER A 1 200 ? -2.024 -7.403 -1.540 1.00 92.12 200 SER A C 1
ATOM 1623 O O . SER A 1 200 ? -1.892 -7.599 -2.749 1.00 92.12 200 SER A O 1
ATOM 1625 N N . ALA A 1 201 ? -2.710 -6.349 -1.082 1.00 92.25 201 ALA A N 1
ATOM 1626 C CA . ALA A 1 201 ? -3.339 -5.376 -1.975 1.00 92.25 201 ALA A CA 1
ATOM 1627 C C . ALA A 1 201 ? -2.320 -4.615 -2.849 1.00 92.25 201 ALA A C 1
ATOM 1629 O O . ALA A 1 201 ? -2.624 -4.306 -4.003 1.00 92.25 201 ALA A O 1
ATOM 1630 N N . CYS A 1 202 ? -1.120 -4.333 -2.326 1.00 93.62 202 CYS A N 1
ATOM 1631 C CA . CYS A 1 202 ? -0.030 -3.714 -3.081 1.00 93.62 202 CYS A CA 1
ATOM 1632 C C . CYS A 1 202 ? 0.586 -4.689 -4.081 1.00 93.62 202 CYS A C 1
ATOM 1634 O O . CYS A 1 202 ? 0.847 -4.298 -5.216 1.00 93.62 202 CYS A O 1
ATOM 1636 N N . GLU A 1 203 ? 0.761 -5.955 -3.706 1.00 92.88 203 GLU A N 1
ATOM 1637 C CA . GLU A 1 203 ? 1.228 -6.995 -4.625 1.00 92.88 203 GLU A CA 1
ATOM 1638 C C . GLU A 1 203 ? 0.264 -7.165 -5.813 1.00 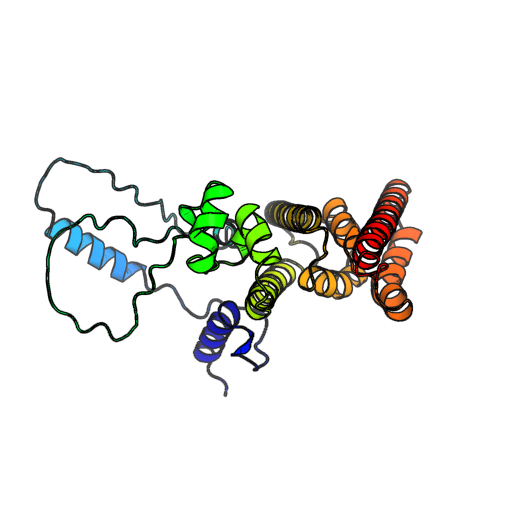92.88 203 GLU A C 1
ATOM 1640 O O . GLU A 1 203 ? 0.676 -7.038 -6.971 1.00 92.88 203 GLU A O 1
ATOM 1645 N N . GLU A 1 204 ? -1.038 -7.362 -5.546 1.00 91.56 204 GLU A N 1
ATOM 1646 C CA . GLU A 1 204 ? -2.069 -7.493 -6.591 1.00 91.56 204 GLU A CA 1
ATOM 1647 C C . GLU A 1 204 ? -2.076 -6.262 -7.508 1.00 91.56 204 GLU A C 1
ATOM 1649 O O . GLU A 1 204 ? -2.223 -6.368 -8.732 1.00 91.56 204 GLU A O 1
ATOM 1654 N N . PHE A 1 205 ? -1.914 -5.081 -6.912 1.00 91.88 205 PHE A N 1
ATOM 1655 C CA . PHE A 1 205 ? -1.816 -3.823 -7.628 1.00 91.88 205 PHE A CA 1
ATOM 1656 C C . PHE A 1 205 ? -0.583 -3.765 -8.541 1.00 91.88 205 PHE A C 1
ATOM 1658 O O . PHE A 1 205 ? -0.717 -3.432 -9.723 1.00 91.88 205 PHE A O 1
ATOM 1665 N N . LEU A 1 206 ? 0.605 -4.099 -8.035 1.00 92.19 206 LEU A N 1
ATOM 1666 C CA . LEU A 1 206 ? 1.859 -4.047 -8.788 1.00 92.19 206 LEU A CA 1
ATOM 1667 C C . LEU A 1 206 ? 1.843 -5.027 -9.963 1.00 92.19 206 LEU A C 1
ATOM 1669 O O . LEU A 1 206 ? 2.146 -4.629 -11.085 1.00 92.19 206 LEU A O 1
ATOM 1673 N N . TYR A 1 207 ? 1.391 -6.266 -9.760 1.00 91.50 207 TYR A N 1
ATOM 1674 C CA . TYR A 1 207 ? 1.305 -7.256 -10.841 1.00 91.50 207 TYR A CA 1
ATOM 1675 C C . TYR A 1 207 ? 0.383 -6.827 -11.986 1.00 91.50 207 TYR A C 1
ATOM 1677 O O . TYR A 1 207 ? 0.627 -7.166 -13.145 1.00 91.50 207 TYR A O 1
ATOM 1685 N N . LYS A 1 208 ? -0.664 -6.053 -11.685 1.00 89.19 208 LYS A N 1
ATOM 1686 C CA . LYS A 1 208 ? -1.588 -5.521 -12.697 1.00 89.19 208 LYS A CA 1
ATOM 1687 C C . LYS A 1 208 ? -1.097 -4.226 -13.338 1.00 89.19 208 LYS A C 1
ATOM 1689 O O . LYS A 1 208 ? -1.429 -3.970 -14.494 1.00 89.19 208 LYS A O 1
ATOM 1694 N N . SER A 1 209 ? -0.355 -3.403 -12.601 1.00 88.25 209 SER A N 1
ATOM 1695 C CA . SER A 1 209 ? 0.032 -2.054 -13.030 1.00 88.25 209 SER A CA 1
ATOM 1696 C C . SER A 1 209 ? 1.398 -1.994 -13.709 1.00 88.25 209 SER A C 1
ATOM 1698 O O . SER A 1 209 ? 1.536 -1.255 -14.680 1.00 88.25 209 SER A O 1
ATOM 1700 N N . LEU A 1 210 ? 2.380 -2.793 -13.278 1.00 90.56 210 LEU A N 1
ATOM 1701 C CA . LEU A 1 210 ? 3.736 -2.788 -13.840 1.00 90.56 210 LEU A CA 1
ATOM 1702 C C . LEU A 1 210 ? 3.782 -3.021 -15.362 1.00 90.56 210 LEU A C 1
ATOM 1704 O O . LEU A 1 210 ? 4.517 -2.291 -16.024 1.00 90.56 210 LEU A O 1
ATOM 1708 N N . PRO A 1 211 ? 2.997 -3.944 -15.962 1.00 89.38 211 PRO A N 1
ATOM 1709 C CA . PRO A 1 211 ? 2.969 -4.110 -17.420 1.00 89.38 211 PRO A CA 1
ATOM 1710 C C . PRO A 1 211 ? 2.467 -2.879 -18.192 1.00 89.38 211 PRO A C 1
ATOM 1712 O O . PRO A 1 211 ? 2.703 -2.771 -19.392 1.00 89.38 211 PRO A O 1
ATOM 1715 N N . LEU A 1 212 ? 1.734 -1.982 -17.526 1.00 87.31 212 LEU A N 1
ATOM 1716 C CA . LEU A 1 212 ? 1.146 -0.771 -18.106 1.00 87.31 212 LEU A CA 1
ATOM 1717 C C . LEU A 1 212 ? 1.915 0.499 -17.715 1.00 87.31 212 LEU A C 1
ATOM 1719 O O . LEU A 1 212 ? 1.558 1.591 -18.155 1.00 87.31 212 LEU A O 1
ATOM 1723 N N . TRP A 1 213 ? 2.926 0.374 -16.857 1.00 89.12 213 TRP A N 1
ATOM 1724 C CA . TRP A 1 213 ? 3.665 1.495 -16.300 1.00 89.12 213 TRP A CA 1
ATOM 1725 C C . TRP A 1 213 ? 4.790 1.935 -17.239 1.00 89.12 213 TRP A C 1
ATOM 1727 O O . TRP A 1 213 ? 5.516 1.115 -17.791 1.00 89.12 213 TRP A O 1
ATOM 1737 N N . ASP A 1 214 ? 4.957 3.245 -17.400 1.00 84.94 214 ASP A N 1
ATOM 1738 C CA . ASP A 1 214 ? 5.951 3.859 -18.287 1.00 84.94 214 ASP A CA 1
ATOM 1739 C C . ASP A 1 214 ? 7.313 4.118 -17.607 1.00 84.94 214 ASP A C 1
ATOM 1741 O O . ASP A 1 214 ? 8.259 4.579 -18.247 1.00 84.94 214 ASP A O 1
ATOM 1745 N N . GLY A 1 215 ? 7.424 3.852 -16.301 1.00 86.06 215 GLY A N 1
ATOM 1746 C CA . GLY A 1 215 ? 8.631 4.102 -15.510 1.00 86.06 215 GLY A CA 1
ATOM 1747 C C . GLY A 1 215 ? 8.807 5.554 -15.039 1.00 86.06 215 GLY A C 1
ATOM 1748 O O . GLY A 1 215 ? 9.820 5.876 -14.400 1.00 86.06 215 GLY A O 1
ATOM 1749 N N . SER A 1 216 ? 7.864 6.456 -15.337 1.00 86.00 216 SER A N 1
ATOM 1750 C CA . SER A 1 216 ? 8.009 7.891 -15.071 1.00 86.00 216 SER A CA 1
ATOM 1751 C C . SER A 1 216 ? 7.271 8.331 -13.803 1.00 86.00 216 SER A C 1
ATOM 1753 O O . SER A 1 216 ? 7.918 8.828 -12.872 1.00 86.00 216 SER A O 1
ATOM 1755 N N . SER A 1 217 ? 5.960 8.095 -13.734 1.00 85.75 217 SER A N 1
ATOM 1756 C CA . SER A 1 217 ? 5.098 8.526 -12.631 1.00 85.75 217 SER A CA 1
ATOM 1757 C C . SER A 1 217 ? 5.349 7.720 -11.366 1.00 85.75 217 SER A C 1
ATOM 1759 O O . SER A 1 217 ? 5.512 6.501 -11.428 1.00 85.75 217 SER A O 1
ATOM 1761 N N . CYS A 1 218 ? 5.363 8.407 -10.220 1.00 87.19 218 CYS A N 1
ATOM 1762 C CA . CYS A 1 218 ? 5.555 7.806 -8.888 1.00 87.19 218 CYS A CA 1
ATOM 1763 C C . CYS A 1 218 ? 6.723 6.804 -8.798 1.00 87.19 218 CYS A C 1
ATOM 1765 O O . CYS A 1 218 ? 6.666 5.830 -8.053 1.00 87.19 218 CYS A O 1
ATOM 1767 N N . ARG A 1 219 ? 7.782 6.999 -9.595 1.00 91.50 219 ARG A N 1
ATOM 1768 C CA . ARG A 1 219 ? 8.883 6.036 -9.713 1.00 91.50 219 ARG A CA 1
ATOM 1769 C C . ARG A 1 219 ? 9.514 5.623 -8.386 1.00 91.50 219 ARG A C 1
ATOM 1771 O O . ARG A 1 219 ? 9.643 4.416 -8.185 1.00 91.50 219 ARG A O 1
ATOM 1778 N N . PRO A 1 220 ? 9.953 6.542 -7.507 1.00 94.00 220 PRO A N 1
ATOM 1779 C CA . PRO A 1 220 ? 10.570 6.113 -6.262 1.00 94.00 220 PRO A CA 1
ATOM 1780 C C . PRO A 1 220 ? 9.570 5.364 -5.377 1.00 94.00 220 PRO A C 1
ATOM 1782 O O . PRO A 1 220 ? 9.952 4.376 -4.762 1.00 94.00 220 PRO A O 1
ATOM 1785 N N . GLU A 1 221 ? 8.302 5.770 -5.353 1.00 94.69 221 GLU A N 1
ATOM 1786 C CA . GLU A 1 221 ? 7.264 5.123 -4.552 1.00 94.69 221 GLU A CA 1
ATOM 1787 C C . GLU A 1 221 ? 6.922 3.718 -5.073 1.00 94.69 221 GLU A C 1
ATOM 1789 O O . GLU A 1 221 ? 6.900 2.765 -4.301 1.00 94.69 221 GLU A O 1
ATOM 1794 N N . VAL A 1 222 ? 6.744 3.549 -6.387 1.00 94.19 222 VAL A N 1
ATOM 1795 C CA . VAL A 1 222 ? 6.480 2.238 -7.008 1.00 94.19 222 VAL A CA 1
ATOM 1796 C C . VAL A 1 222 ? 7.647 1.282 -6.774 1.00 94.19 222 VAL A C 1
ATOM 1798 O O . VAL A 1 222 ? 7.437 0.139 -6.379 1.00 94.19 222 VAL A O 1
ATOM 1801 N N . LEU A 1 223 ? 8.888 1.742 -6.963 1.00 96.19 223 LEU A N 1
ATOM 1802 C CA . LEU A 1 223 ? 10.075 0.912 -6.739 1.00 96.19 223 LEU A CA 1
ATOM 1803 C C . LEU A 1 223 ? 10.286 0.563 -5.257 1.00 96.19 223 LEU A C 1
ATOM 1805 O O . LEU A 1 223 ? 10.789 -0.517 -4.948 1.00 96.19 223 LEU A O 1
ATOM 1809 N N . LYS A 1 224 ? 9.887 1.442 -4.335 1.00 96.50 224 LYS A N 1
ATOM 1810 C CA . LYS A 1 224 ? 9.846 1.142 -2.900 1.00 96.50 224 LYS A CA 1
ATOM 1811 C C . LYS A 1 224 ? 8.833 0.038 -2.587 1.00 96.50 224 LYS A C 1
ATOM 1813 O O . LYS A 1 224 ? 9.193 -0.913 -1.903 1.00 96.50 224 LYS A O 1
ATOM 1818 N N . LEU A 1 225 ? 7.620 0.100 -3.136 1.00 96.06 225 LEU A N 1
ATOM 1819 C CA . LEU A 1 225 ? 6.617 -0.959 -2.944 1.00 96.06 225 LEU A CA 1
ATOM 1820 C C . LEU A 1 225 ? 7.054 -2.290 -3.574 1.00 96.06 225 LEU A C 1
ATOM 1822 O O . LEU A 1 225 ? 6.866 -3.346 -2.983 1.00 96.06 225 LEU A O 1
ATOM 1826 N N . VAL A 1 226 ? 7.720 -2.249 -4.735 1.00 96.12 226 VAL A N 1
ATOM 1827 C CA . VAL A 1 226 ? 8.330 -3.442 -5.349 1.00 96.12 226 VAL A CA 1
ATOM 1828 C C . VAL A 1 226 ? 9.292 -4.142 -4.392 1.00 96.12 226 VAL A C 1
ATOM 1830 O O . VAL A 1 226 ? 9.354 -5.366 -4.408 1.00 96.12 226 VAL A O 1
ATOM 1833 N N . SER A 1 227 ? 10.011 -3.400 -3.542 1.00 96.31 227 SER A N 1
ATOM 1834 C CA . SER A 1 227 ? 10.942 -3.997 -2.578 1.00 96.31 227 SER A CA 1
ATOM 1835 C C . SER A 1 227 ? 10.270 -4.801 -1.458 1.00 96.31 227 SER A C 1
ATOM 1837 O O . SER A 1 227 ? 10.951 -5.552 -0.768 1.00 96.31 227 SER A O 1
ATOM 1839 N N . TRP A 1 228 ? 8.951 -4.692 -1.289 1.00 95.69 228 TRP A N 1
ATOM 1840 C CA . TRP A 1 228 ? 8.185 -5.423 -0.275 1.00 95.69 228 TRP A CA 1
ATOM 1841 C C . TRP A 1 228 ? 7.332 -6.557 -0.846 1.00 95.69 228 TRP A C 1
ATOM 1843 O O . TRP A 1 228 ? 6.612 -7.206 -0.094 1.00 95.69 228 TRP A O 1
ATOM 1853 N N . ILE A 1 229 ? 7.419 -6.845 -2.151 1.00 94.12 229 ILE A N 1
ATOM 1854 C CA . ILE A 1 229 ? 6.716 -7.994 -2.739 1.00 94.12 229 ILE A CA 1
ATOM 1855 C C . ILE A 1 229 ? 7.165 -9.278 -2.022 1.00 94.12 229 ILE A C 1
ATOM 1857 O O . ILE A 1 229 ? 8.372 -9.515 -1.932 1.00 94.12 229 ILE A O 1
ATOM 1861 N N . PRO A 1 230 ? 6.244 -10.118 -1.522 1.00 90.62 230 PRO A N 1
ATOM 1862 C CA . PRO A 1 230 ? 6.610 -11.350 -0.836 1.00 90.62 230 PRO A CA 1
ATOM 1863 C C . PRO A 1 230 ? 7.289 -12.345 -1.784 1.00 90.62 230 PRO A C 1
ATOM 1865 O O . PRO A 1 230 ? 7.105 -12.323 -3.004 1.00 90.62 230 PRO A O 1
ATOM 1868 N N . LEU A 1 231 ? 8.097 -13.244 -1.220 1.00 87.88 231 LEU A N 1
ATOM 1869 C CA . LEU A 1 231 ? 8.715 -14.315 -1.993 1.00 87.88 231 LEU A CA 1
ATOM 1870 C C . LEU A 1 231 ? 7.623 -15.272 -2.504 1.00 87.88 231 LEU A C 1
ATOM 1872 O O . LEU A 1 231 ? 6.891 -15.867 -1.718 1.00 87.88 231 LEU A O 1
ATOM 1876 N N . SER A 1 232 ? 7.544 -15.449 -3.819 1.00 86.88 232 SER A N 1
ATOM 1877 C CA . SER A 1 232 ? 6.617 -16.362 -4.495 1.00 86.88 232 SER A CA 1
ATOM 1878 C C . SER A 1 232 ? 7.357 -17.260 -5.492 1.00 86.88 232 SER A C 1
ATOM 1880 O O . SER A 1 232 ? 8.594 -17.293 -5.535 1.00 86.88 232 SER A O 1
ATOM 1882 N N . SER A 1 233 ? 6.630 -18.057 -6.281 1.00 89.25 233 SER A N 1
ATOM 1883 C CA . SER A 1 233 ? 7.281 -18.959 -7.229 1.00 89.25 233 SER A CA 1
ATOM 1884 C C . SER A 1 233 ? 8.062 -18.168 -8.285 1.00 89.25 233 SER A C 1
ATOM 1886 O O . SER A 1 233 ? 7.626 -17.122 -8.771 1.00 89.25 233 SER A O 1
ATOM 1888 N N . PHE A 1 234 ? 9.210 -18.695 -8.723 1.00 88.50 234 PHE A N 1
ATOM 1889 C CA . PHE A 1 234 ? 10.011 -18.029 -9.757 1.00 88.50 234 PHE A CA 1
ATOM 1890 C C . PHE A 1 234 ? 9.204 -17.745 -11.037 1.00 88.50 234 PHE A C 1
ATOM 1892 O O . PHE A 1 234 ? 9.429 -16.734 -11.698 1.00 88.50 234 PHE A O 1
ATOM 1899 N N . SER A 1 235 ? 8.248 -18.616 -11.382 1.00 91.19 235 SER A N 1
ATOM 1900 C CA . SER A 1 235 ? 7.373 -18.432 -12.544 1.00 91.19 235 SER A CA 1
ATOM 1901 C C . SER A 1 235 ? 6.498 -17.179 -12.425 1.00 91.19 235 SER A C 1
ATOM 1903 O O . SER A 1 235 ? 6.349 -16.441 -13.402 1.00 91.19 235 SER A O 1
ATOM 1905 N N . GLU A 1 236 ? 5.942 -16.920 -11.241 1.00 89.88 236 GLU A N 1
ATOM 1906 C CA . GLU A 1 236 ? 5.097 -15.753 -10.970 1.00 89.88 236 GLU A CA 1
ATOM 1907 C C . GLU A 1 236 ? 5.928 -14.472 -10.969 1.00 89.88 236 GLU A C 1
ATOM 1909 O O . GLU A 1 236 ? 5.651 -13.571 -11.762 1.00 89.88 236 GLU A O 1
ATOM 1914 N N . ILE A 1 237 ? 7.009 -14.430 -10.183 1.00 90.06 237 ILE A N 1
ATOM 1915 C CA . ILE A 1 237 ? 7.897 -13.258 -10.102 1.00 90.06 237 ILE A CA 1
ATOM 1916 C C . ILE A 1 237 ? 8.456 -12.913 -11.483 1.00 90.06 237 ILE A C 1
ATOM 1918 O O . ILE A 1 237 ? 8.471 -11.753 -11.898 1.00 90.06 237 ILE A O 1
ATOM 1922 N N . LYS A 1 238 ? 8.881 -13.918 -12.254 1.00 90.69 238 LYS A N 1
ATOM 1923 C CA . LYS A 1 238 ? 9.397 -13.686 -13.604 1.00 90.69 238 LYS A CA 1
ATOM 1924 C C . LYS A 1 238 ? 8.348 -13.054 -14.517 1.00 90.69 238 LYS A C 1
ATOM 1926 O O . LYS A 1 238 ? 8.688 -12.156 -15.286 1.00 90.69 238 LYS A O 1
ATOM 1931 N N . SER A 1 239 ? 7.107 -13.525 -14.447 1.00 90.88 239 SER A N 1
ATOM 1932 C CA . SER A 1 239 ? 6.035 -13.091 -15.346 1.00 90.88 239 SER A CA 1
ATOM 1933 C C . SER A 1 239 ? 5.501 -11.707 -14.983 1.00 90.88 239 SER A C 1
ATOM 1935 O O . SER A 1 239 ? 5.335 -10.872 -15.869 1.00 90.88 239 SER A O 1
ATOM 1937 N N . TYR A 1 240 ? 5.266 -11.452 -13.695 1.00 90.06 240 TYR A N 1
ATOM 1938 C CA . TYR A 1 240 ? 4.585 -10.240 -13.236 1.00 90.06 240 TYR A CA 1
ATOM 1939 C C . TYR A 1 240 ? 5.527 -9.115 -12.798 1.00 90.06 240 TYR A C 1
ATOM 1941 O O . TYR A 1 240 ? 5.148 -7.950 -12.887 1.00 90.06 240 TYR A O 1
ATOM 1949 N N . LEU A 1 241 ? 6.751 -9.436 -12.363 1.00 91.75 241 LEU A N 1
ATOM 1950 C CA . LEU A 1 241 ? 7.724 -8.448 -11.893 1.00 91.75 241 LEU A CA 1
ATOM 1951 C C . LEU A 1 241 ? 8.873 -8.259 -12.889 1.00 91.75 241 LEU A C 1
ATOM 1953 O O . LEU A 1 241 ? 9.061 -7.168 -13.431 1.00 91.75 241 LEU A O 1
ATOM 1957 N N . TYR A 1 242 ? 9.653 -9.313 -13.149 1.00 92.12 242 TYR A N 1
ATOM 1958 C CA . TYR A 1 242 ? 10.886 -9.176 -13.932 1.00 92.12 242 TYR A CA 1
ATOM 1959 C C . TYR A 1 242 ? 10.632 -8.903 -15.409 1.00 92.12 242 TYR A C 1
ATOM 1961 O O . TYR A 1 242 ? 11.366 -8.117 -15.996 1.00 92.12 242 TYR A O 1
ATOM 1969 N N . GLY A 1 243 ? 9.612 -9.514 -16.015 1.00 93.06 243 GLY A N 1
ATOM 1970 C CA . GLY A 1 243 ? 9.249 -9.264 -17.411 1.00 93.06 243 GLY A CA 1
ATOM 1971 C C . GLY A 1 243 ? 8.999 -7.774 -17.691 1.00 93.06 243 GLY A C 1
ATOM 1972 O O . GLY A 1 243 ? 9.737 -7.189 -18.491 1.00 93.06 243 GLY A O 1
ATOM 1973 N N . PRO A 1 244 ? 8.027 -7.139 -17.008 1.00 92.69 244 PRO A N 1
ATOM 1974 C CA . PRO A 1 244 ? 7.749 -5.710 -17.162 1.00 92.69 244 PRO A CA 1
ATOM 1975 C C . PRO A 1 244 ? 8.943 -4.811 -16.817 1.00 92.69 244 PRO A C 1
ATOM 1977 O O . PRO A 1 244 ? 9.291 -3.914 -17.587 1.00 92.69 244 PRO A O 1
ATOM 1980 N N . LEU A 1 245 ? 9.632 -5.075 -15.699 1.00 93.62 245 LEU A N 1
ATOM 1981 C CA . LEU A 1 245 ? 10.787 -4.268 -15.300 1.00 93.62 245 LEU A CA 1
ATOM 1982 C C . LEU A 1 245 ? 11.951 -4.389 -16.285 1.00 93.62 245 LEU A C 1
ATOM 1984 O O . LEU A 1 245 ? 12.614 -3.391 -16.545 1.00 93.62 245 LEU A O 1
ATOM 1988 N N . ALA A 1 246 ? 12.196 -5.568 -16.863 1.00 93.31 246 ALA A N 1
ATOM 1989 C CA . ALA A 1 246 ? 13.250 -5.762 -17.853 1.00 93.31 246 ALA A CA 1
ATOM 1990 C C . ALA A 1 246 ? 12.975 -4.955 -19.127 1.00 93.31 246 ALA A C 1
ATOM 1992 O O . ALA A 1 246 ? 13.890 -4.318 -19.649 1.00 93.31 246 ALA A O 1
ATOM 1993 N N . GLN A 1 247 ? 11.722 -4.930 -19.599 1.00 91.00 247 GLN A N 1
ATOM 1994 C CA . GLN A 1 247 ? 11.329 -4.120 -20.756 1.00 91.00 247 GLN A CA 1
ATOM 1995 C C . GLN A 1 247 ? 11.664 -2.642 -20.533 1.00 91.00 247 GLN A C 1
ATOM 1997 O O . GLN A 1 247 ? 12.362 -2.049 -21.356 1.00 91.00 247 GLN A O 1
ATOM 2002 N N . LEU A 1 248 ? 11.267 -2.084 -19.384 1.00 91.12 248 LEU A N 1
ATOM 2003 C CA . LEU A 1 248 ? 11.603 -0.707 -19.011 1.00 91.12 248 LEU A CA 1
ATOM 2004 C C . LEU A 1 248 ? 13.109 -0.518 -18.812 1.00 91.12 248 LEU A C 1
ATOM 2006 O O . LEU A 1 248 ? 13.673 0.489 -19.234 1.00 91.12 248 LEU A O 1
ATOM 2010 N N . PHE A 1 249 ? 13.789 -1.480 -18.191 1.00 92.94 249 PHE A N 1
ATOM 2011 C CA . PHE A 1 249 ? 15.216 -1.404 -17.903 1.00 92.94 249 PHE A CA 1
ATOM 2012 C C . PHE A 1 249 ? 16.034 -1.246 -19.185 1.00 92.94 249 PHE A C 1
ATOM 2014 O O . PHE A 1 249 ? 16.914 -0.389 -19.240 1.00 92.94 249 PHE A O 1
ATOM 2021 N N . PHE A 1 250 ? 15.743 -2.020 -20.234 1.00 90.00 250 PHE A N 1
ATOM 2022 C CA . PHE A 1 250 ? 16.512 -1.962 -21.479 1.00 90.00 250 PHE A CA 1
ATOM 2023 C C . PHE A 1 250 ? 16.322 -0.654 -22.252 1.00 90.00 250 PHE A C 1
ATOM 2025 O O . PHE A 1 250 ? 17.279 -0.187 -22.873 1.00 90.00 250 PHE A O 1
ATOM 2032 N N . THR A 1 251 ? 15.144 -0.032 -22.175 1.00 89.31 251 THR A N 1
ATOM 2033 C CA . THR A 1 251 ? 14.820 1.204 -22.907 1.00 89.31 251 THR A CA 1
ATOM 2034 C C . THR A 1 251 ? 15.111 2.488 -22.125 1.00 89.31 251 THR A C 1
ATOM 2036 O O . THR A 1 251 ? 15.019 3.576 -22.691 1.00 89.31 251 THR A O 1
ATOM 2039 N N . SER A 1 252 ? 15.468 2.390 -20.842 1.00 91.56 252 SER A N 1
ATOM 2040 C CA . SER A 1 252 ? 15.584 3.548 -19.946 1.00 91.56 252 SER A CA 1
ATOM 2041 C C . 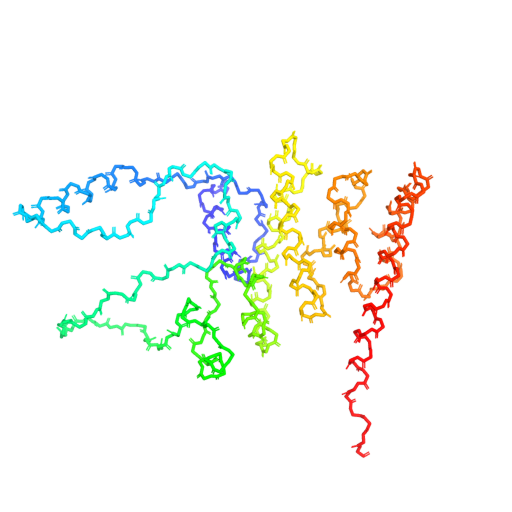SER A 1 252 ? 17.009 4.077 -19.744 1.00 91.56 252 SER A C 1
ATOM 2043 O O . SER A 1 252 ? 18.017 3.458 -20.104 1.00 91.56 252 SER A O 1
ATOM 2045 N N . SER A 1 253 ? 17.087 5.254 -19.115 1.00 92.94 253 SER A N 1
ATOM 2046 C CA . SER A 1 253 ? 18.339 5.914 -18.734 1.00 92.94 253 SER A CA 1
ATOM 2047 C C . SER A 1 253 ? 19.139 5.122 -17.691 1.00 92.94 253 SER A C 1
ATOM 2049 O O . SER A 1 253 ? 18.606 4.283 -16.964 1.00 92.94 253 SER A O 1
ATOM 2051 N N . ILE A 1 254 ? 20.434 5.433 -17.567 1.00 94.00 254 ILE A N 1
ATOM 2052 C CA . ILE A 1 254 ? 21.321 4.827 -16.558 1.00 94.00 254 ILE A CA 1
ATOM 2053 C C . ILE A 1 254 ? 20.785 5.061 -15.138 1.00 94.00 254 ILE A C 1
ATOM 2055 O O . ILE A 1 254 ? 20.785 4.141 -14.328 1.00 94.00 254 ILE A O 1
ATOM 2059 N N . TYR A 1 255 ? 20.257 6.253 -14.846 1.00 93.31 255 TYR A N 1
ATOM 2060 C CA . TYR A 1 255 ? 19.676 6.557 -13.535 1.00 93.31 255 TYR A CA 1
ATOM 2061 C C . TYR A 1 255 ? 18.498 5.644 -13.194 1.00 93.31 255 TYR A C 1
ATOM 2063 O O . TYR A 1 255 ? 18.432 5.127 -12.084 1.00 93.31 255 TYR A O 1
ATOM 2071 N N . PHE A 1 256 ? 17.599 5.402 -14.154 1.00 93.62 256 PHE A N 1
ATOM 2072 C CA . PHE A 1 256 ? 16.484 4.476 -13.959 1.00 93.62 256 PHE A CA 1
ATOM 2073 C C . PHE A 1 256 ? 16.984 3.053 -13.694 1.00 93.62 256 PHE A C 1
ATOM 2075 O O . PHE A 1 256 ? 16.528 2.409 -12.753 1.00 93.62 256 PHE A O 1
ATOM 2082 N N . LYS A 1 257 ? 17.972 2.591 -14.472 1.00 95.12 257 LYS A N 1
ATOM 2083 C CA . LYS A 1 257 ? 18.602 1.278 -14.281 1.00 95.12 257 LYS A CA 1
ATOM 2084 C C . LYS A 1 257 ? 19.161 1.124 -12.865 1.00 95.12 257 LYS A C 1
ATOM 2086 O O . LYS A 1 257 ? 18.885 0.120 -12.216 1.00 95.12 257 LYS A O 1
ATOM 2091 N N . CYS A 1 258 ? 19.879 2.128 -12.361 1.00 95.69 258 CYS A N 1
ATOM 2092 C CA . CYS A 1 258 ? 20.387 2.122 -10.989 1.00 95.69 258 CYS A CA 1
ATOM 2093 C C . CYS A 1 258 ? 19.257 2.063 -9.951 1.00 95.69 258 CYS A C 1
ATOM 2095 O O . CYS A 1 258 ? 19.354 1.287 -9.006 1.00 95.69 258 CYS A O 1
ATOM 2097 N N . SER A 1 259 ? 18.173 2.827 -10.130 1.00 95.50 259 SER A N 1
ATOM 2098 C CA . SER A 1 259 ? 17.024 2.787 -9.213 1.00 95.50 259 SER A CA 1
ATOM 2099 C C . SER A 1 259 ? 16.348 1.415 -9.173 1.00 95.50 259 SER A C 1
ATOM 2101 O O . SER A 1 259 ? 15.982 0.952 -8.096 1.00 95.50 259 SER A O 1
ATOM 2103 N N . VAL A 1 260 ? 16.209 0.747 -10.324 1.00 95.94 260 VAL A N 1
ATOM 2104 C CA . VAL A 1 260 ? 15.671 -0.621 -10.387 1.00 95.94 260 VAL A CA 1
ATOM 2105 C C . VAL A 1 260 ? 16.595 -1.597 -9.663 1.00 95.94 260 VAL A C 1
ATOM 2107 O O . VAL A 1 260 ? 16.121 -2.396 -8.864 1.00 95.94 260 VAL A O 1
ATOM 2110 N N . LEU A 1 261 ? 17.909 -1.520 -9.894 1.00 96.38 261 LEU A N 1
ATOM 2111 C CA . LEU A 1 261 ? 18.870 -2.395 -9.217 1.00 96.38 261 LEU A CA 1
ATOM 2112 C C . LEU A 1 261 ? 18.865 -2.197 -7.697 1.00 96.38 261 LEU A C 1
ATOM 2114 O O . LEU A 1 261 ? 18.915 -3.183 -6.968 1.00 96.38 261 LEU A O 1
ATOM 2118 N N . GLU A 1 262 ? 18.758 -0.957 -7.214 1.00 97.12 262 GLU A N 1
ATOM 2119 C CA . GLU A 1 262 ? 18.667 -0.684 -5.775 1.00 97.12 262 GLU A CA 1
ATOM 2120 C C . GLU A 1 262 ? 17.367 -1.241 -5.177 1.00 97.12 262 GLU A C 1
ATOM 2122 O O . GLU A 1 262 ? 17.393 -1.874 -4.127 1.00 97.12 262 GLU A O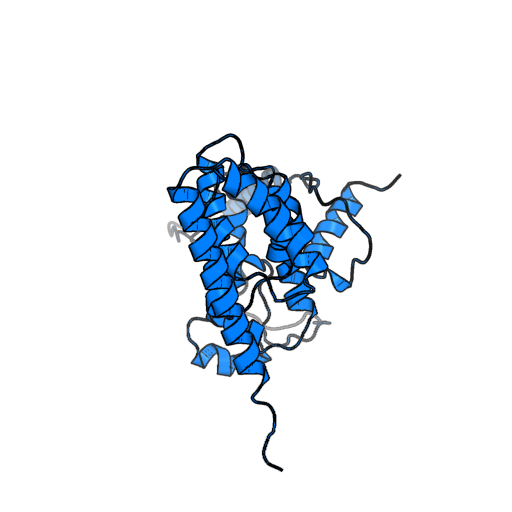 1
ATOM 2127 N N . SER A 1 263 ? 16.240 -1.085 -5.877 1.00 96.56 263 SER A N 1
ATOM 2128 C CA . SER A 1 263 ? 14.952 -1.663 -5.470 1.00 96.56 263 SER A CA 1
ATOM 2129 C C . SER A 1 263 ? 14.999 -3.192 -5.399 1.00 96.56 263 SER A C 1
ATOM 2131 O O . SER A 1 263 ? 14.578 -3.776 -4.402 1.00 96.56 263 SER A O 1
ATOM 2133 N N . LEU A 1 264 ? 15.583 -3.851 -6.405 1.00 95.75 264 LEU A N 1
ATOM 2134 C CA . LEU A 1 264 ? 15.747 -5.308 -6.419 1.00 95.75 264 LEU A CA 1
ATOM 2135 C C . LEU A 1 264 ? 16.725 -5.799 -5.346 1.00 95.75 264 LEU A C 1
ATOM 2137 O O . LEU A 1 264 ? 16.525 -6.863 -4.767 1.00 95.75 264 LEU A O 1
ATOM 2141 N N . LYS A 1 265 ? 17.774 -5.032 -5.051 1.00 96.88 265 LYS A N 1
ATOM 2142 C CA . LYS A 1 265 ? 18.664 -5.316 -3.923 1.00 96.88 265 LYS A CA 1
ATOM 2143 C C . LYS A 1 265 ? 17.900 -5.241 -2.598 1.00 96.88 265 LYS A C 1
ATOM 2145 O O . LYS A 1 265 ? 18.037 -6.153 -1.789 1.00 96.88 265 LYS A O 1
ATOM 2150 N N . GLN A 1 266 ? 17.089 -4.203 -2.393 1.00 96.69 266 GLN A N 1
ATOM 2151 C CA . GLN A 1 266 ? 16.275 -4.064 -1.185 1.00 96.69 266 GLN A CA 1
ATOM 2152 C C . GLN A 1 266 ? 15.241 -5.192 -1.067 1.00 96.69 266 GLN A C 1
ATOM 2154 O O . GLN A 1 266 ? 15.066 -5.734 0.018 1.00 96.69 266 GLN A O 1
ATOM 2159 N N . LEU A 1 267 ? 14.632 -5.610 -2.182 1.00 95.69 267 LEU A N 1
ATOM 2160 C CA . LEU A 1 267 ? 13.742 -6.774 -2.237 1.00 95.69 267 LEU A CA 1
ATOM 2161 C C . LEU A 1 267 ? 14.418 -8.033 -1.689 1.00 95.69 267 LEU A C 1
ATOM 2163 O O . LEU A 1 267 ? 13.886 -8.699 -0.806 1.00 95.69 267 LEU A O 1
ATOM 2167 N N . LEU A 1 268 ? 15.627 -8.329 -2.174 1.00 94.25 268 LEU A N 1
ATOM 2168 C CA . LEU A 1 268 ? 16.402 -9.478 -1.706 1.00 94.25 268 LEU A CA 1
ATOM 2169 C C . LEU A 1 268 ? 16.751 -9.366 -0.217 1.00 94.25 268 LEU A C 1
ATOM 2171 O O . LEU A 1 268 ? 16.701 -10.363 0.497 1.00 94.25 268 LEU A O 1
ATOM 2175 N N . GLN A 1 269 ? 17.093 -8.168 0.262 1.00 94.62 269 GLN A N 1
ATOM 2176 C CA . GLN A 1 269 ? 17.363 -7.933 1.682 1.00 94.62 269 GLN A CA 1
ATOM 2177 C C . GLN A 1 269 ? 16.118 -8.164 2.543 1.00 94.62 269 GLN A C 1
ATOM 2179 O O . GLN A 1 269 ? 16.212 -8.823 3.575 1.00 94.62 269 GLN A O 1
ATOM 2184 N N . ASN A 1 270 ? 14.956 -7.685 2.101 1.00 93.94 270 ASN A N 1
ATOM 2185 C CA . ASN A 1 270 ? 13.693 -7.890 2.802 1.00 93.94 270 ASN A CA 1
ATOM 2186 C C . ASN A 1 270 ? 13.323 -9.378 2.835 1.00 93.94 270 ASN A C 1
ATOM 2188 O O . ASN A 1 270 ? 13.016 -9.900 3.901 1.00 93.94 270 ASN A O 1
ATOM 2192 N N . TRP A 1 271 ? 13.471 -10.103 1.719 1.00 92.75 271 TRP A N 1
ATOM 2193 C CA . TRP A 1 271 ? 13.280 -11.558 1.701 1.00 92.75 271 TRP A CA 1
ATOM 2194 C C . TRP A 1 271 ? 14.200 -12.282 2.677 1.00 92.75 271 TRP A C 1
ATOM 2196 O O . TRP A 1 271 ? 13.750 -13.186 3.378 1.00 92.75 271 TRP A O 1
ATOM 2206 N N . LEU A 1 272 ? 15.479 -11.909 2.737 1.00 91.31 272 LEU A N 1
ATOM 2207 C CA . LEU A 1 272 ? 16.412 -12.504 3.692 1.00 91.31 272 LEU A CA 1
ATOM 2208 C C . LEU A 1 272 ? 15.962 -12.248 5.133 1.00 91.31 272 LEU A C 1
ATOM 2210 O O . LEU A 1 272 ? 15.898 -13.193 5.914 1.00 91.31 272 LEU A O 1
ATOM 2214 N N . ASN A 1 273 ? 15.586 -11.011 5.461 1.00 87.62 273 ASN A N 1
ATOM 2215 C CA . ASN A 1 273 ? 15.127 -10.648 6.800 1.00 87.62 273 ASN A CA 1
ATOM 2216 C C . ASN A 1 273 ? 13.859 -11.418 7.203 1.00 87.62 273 ASN A C 1
ATOM 2218 O O . ASN A 1 273 ? 13.830 -11.997 8.285 1.00 87.62 273 ASN A O 1
ATOM 2222 N N . CYS A 1 274 ? 12.851 -11.500 6.328 1.00 80.31 274 CYS A N 1
ATOM 2223 C CA . CYS A 1 274 ? 11.625 -12.256 6.603 1.00 80.31 274 CYS A CA 1
ATOM 2224 C C . CYS A 1 274 ? 11.911 -13.754 6.808 1.00 80.31 274 CYS A C 1
ATOM 2226 O O . CYS A 1 274 ? 11.396 -14.362 7.742 1.00 80.31 274 CYS A O 1
ATOM 2228 N N . ASN A 1 275 ? 12.773 -14.358 5.980 1.00 72.94 275 ASN A N 1
ATOM 2229 C CA . ASN A 1 275 ? 13.124 -15.774 6.122 1.00 72.94 275 ASN A CA 1
ATOM 2230 C C . ASN A 1 275 ? 13.923 -16.067 7.401 1.00 72.94 275 ASN A C 1
ATOM 2232 O O . ASN A 1 275 ? 13.735 -17.129 7.987 1.00 72.94 275 ASN A O 1
ATOM 2236 N N . MET A 1 276 ? 14.792 -15.155 7.855 1.00 66.44 276 MET A N 1
ATOM 2237 C CA . MET A 1 276 ? 15.518 -15.346 9.118 1.00 66.44 276 MET A CA 1
ATOM 2238 C C . MET A 1 276 ? 14.575 -15.356 10.327 1.00 66.44 276 MET A C 1
ATOM 2240 O O . MET A 1 276 ? 14.780 -16.152 11.233 1.00 66.44 276 MET A O 1
ATOM 2244 N N . ILE A 1 277 ? 13.509 -14.549 10.311 1.00 61.06 277 ILE A N 1
ATOM 2245 C CA . ILE A 1 277 ? 12.499 -14.519 11.383 1.00 61.06 277 ILE A CA 1
ATOM 2246 C C . ILE A 1 277 ? 11.723 -15.848 11.462 1.00 61.06 277 ILE A C 1
ATOM 2248 O O . ILE A 1 277 ? 11.388 -16.308 12.549 1.00 61.06 277 ILE A O 1
ATOM 2252 N N . HIS A 1 278 ? 11.470 -16.507 10.326 1.00 56.03 278 HIS A N 1
ATOM 2253 C CA . HIS A 1 278 ? 10.764 -17.795 10.279 1.00 56.03 278 HIS A CA 1
ATOM 2254 C C . HIS A 1 278 ? 11.626 -19.019 10.626 1.00 56.03 278 HIS A C 1
ATOM 2256 O O . HIS A 1 278 ? 11.075 -20.108 10.773 1.00 56.03 278 HIS A O 1
ATOM 2262 N N . MET A 1 279 ? 12.946 -18.866 10.758 1.00 50.97 279 MET A N 1
ATOM 2263 C CA . MET A 1 279 ? 13.848 -19.947 11.181 1.00 50.97 279 MET A CA 1
ATOM 2264 C C . MET A 1 279 ? 13.976 -20.066 12.712 1.00 50.97 279 MET A C 1
ATOM 2266 O O . MET A 1 279 ? 14.588 -21.022 13.178 1.00 50.97 279 MET A O 1
ATOM 2270 N N . ASP A 1 280 ? 13.360 -19.153 13.476 1.00 47.50 280 ASP A N 1
ATOM 2271 C CA . ASP A 1 280 ? 13.317 -19.165 14.947 1.00 47.50 280 ASP A CA 1
ATOM 2272 C C . ASP A 1 280 ? 12.026 -19.770 15.577 1.00 47.50 280 ASP A C 1
ATOM 2274 O O . ASP A 1 280 ? 11.521 -19.240 16.571 1.00 47.50 280 ASP A O 1
ATOM 2278 N N . PRO A 1 281 ? 11.468 -20.901 15.096 1.00 47.53 281 PRO A N 1
ATOM 2279 C CA . PRO A 1 281 ? 10.656 -21.756 15.947 1.00 47.53 281 PRO A CA 1
ATOM 2280 C C . PRO A 1 281 ? 11.358 -23.107 16.140 1.00 47.53 281 PRO A C 1
ATOM 2282 O O . PRO A 1 281 ? 11.399 -23.942 15.242 1.00 47.53 281 PRO A O 1
ATOM 2285 N N . GLU A 1 282 ? 11.873 -23.319 17.352 1.00 47.12 282 GLU A N 1
ATOM 2286 C CA . GLU A 1 282 ? 12.149 -24.642 17.930 1.00 47.12 282 GLU A CA 1
ATOM 2287 C C . GLU A 1 282 ? 13.255 -25.483 17.256 1.00 47.12 282 GLU A C 1
ATOM 2289 O O . GLU A 1 282 ? 13.018 -26.539 16.676 1.00 47.12 282 GLU A O 1
ATOM 2294 N N . TYR A 1 283 ? 14.511 -25.096 17.484 1.00 46.66 283 TYR A N 1
ATOM 2295 C CA . TYR A 1 283 ? 15.526 -26.081 17.872 1.00 46.66 283 TYR A CA 1
ATOM 2296 C C . TYR A 1 283 ? 15.888 -25.821 19.330 1.00 46.66 283 TYR A C 1
ATOM 2298 O O . TYR A 1 283 ? 16.671 -24.925 19.616 1.00 46.66 283 TYR A O 1
ATOM 2306 N N . ASP A 1 284 ? 15.203 -26.528 20.229 1.00 38.97 284 ASP A N 1
ATOM 2307 C CA . ASP A 1 284 ? 15.766 -27.150 21.436 1.00 38.97 284 ASP A CA 1
ATOM 2308 C C . ASP A 1 284 ? 14.611 -27.774 22.244 1.00 38.97 284 ASP A C 1
ATOM 2310 O O . ASP A 1 284 ? 14.006 -27.165 23.128 1.00 38.97 284 ASP A O 1
ATOM 2314 N N . SER A 1 285 ? 14.279 -29.017 21.890 1.00 37.62 285 SER A N 1
ATOM 2315 C CA . SER A 1 285 ? 13.666 -30.016 22.775 1.00 37.62 285 SER A CA 1
ATOM 2316 C C . SER A 1 285 ? 14.558 -31.247 22.793 1.00 37.62 285 SER A C 1
ATOM 2318 O O . SER A 1 285 ? 15.022 -31.634 21.696 1.00 37.62 285 SER A O 1
#

Foldseek 3Di:
DDDPVVLLVLVLVCLQFVPVNPDDGDLDDDPPDDPPCVVVVVVVVVVVCVVVPDDPDPPPPVPPPPDVDDPQCPLVVLLDQDDDPPPPDDDDDDDDDDDPDDCPPADRPVPPDDLVVCVVRLVRYDQGSRLNNCLVDLSSLVSVLVDPDVRSLSSNLSNLLSVLVVCDPQHDPDPSSLVVVLVSLVSQLVSCVSNLAARPSLLVSQLVRLQVYLCPGSNLSNLSNLLRNADDDPVSCCNRPVVSLVVNCVVDDPVSVVSNVVSVVSSVVSNVVVVVVVVPDDDDD

InterPro domains:
  IPR012485 Centromere protein I [PF07778] (1-281)

Radius of gyration: 23.55 Å; chains: 1; bounding box: 57×66×58 Å

Sequence (285 aa):
GMQSHLQALLSLYKLFCPELVTITLPRKTKTYFKNSEGPWKAAISTVRQRNQGSSPLAQAAFLGTTQPQSRKRKWNAQLAVPVSSASNLEEDRAKNCVDLFSTNETFPVEQLQTFPQLLQNIHHLEFPSQMGSVLTNPLLLHYMNCFRDESIYLRLYYWMGQILQEECTWCVIDNTDEKEFKSFLETVYKAECFLQEGFSACEEFLYKSLPLWDGSSCRPEVLKLVSWIPLSSFSEIKSYLYGPLAQLFFTSSIYFKCSVLESLKQLLQNWLNCNMIHMDPEYDS